Protein AF-A2EAU2-F1 (afdb_monomer_lite)

Foldseek 3Di:
DPQQDQEQDACQCALHQDQDDDDHQNHAYQEASRCANYAHADDADHLNHAYQYHNSHHLPAYQEDEDHANNQDDYACSHALYQHQYYHDHQNYQEQEHRVQQNYAHQEDEDHHNHAEYEACSHANYQHQYYHYDQNHAEQYARVHHLHQHADDEHHQNHEYQEHCSQANYNHAEYDDDHYNDHYHNSNPPDHHDYD

pLDDT: mean 94.71, std 7.52, range [52.44, 98.81]

Radius of gyration: 17.22 Å; chains: 1; bounding box: 41×29×50 Å

Secondary structure (DSSP, 8-state):
--TT--EEPTTTTTT----EE---TT--EE-TTTTTT---SEE---TT--EE-TTTTTT---SEEEPPTT--EE-TTTTTT---SEEE--TT--EE-TTTTTT---SEEEPPTT--EE-TTTTTT----EEE--TT--EE-TTTTTT----EEE--TT--EE-TTTTTT----EEE-SS--EE-TTTTTTS--EE-

Sequence (196 aa):
MPKHCQFIENYTFAYTPMKKLVFNDEMQSIYAYSLAFTNLTTLILPQSLRYIGYYALKGSTLIYLDLPEGLQKLDPYAFSDSNLLVLNMSSTIRIIYDYVFTGCAMTNLTIKPNCTILYQYAFSNSNLTNITFPETLERIGSYTFCRCPCKNVTFYSNFKYIAESAFTESNVTHLYLESIESIGRYAFYWRKLYNQ

InterPro domains:
  IPR026906 BspA-type LRR region [PF13306] (8-128)
  IPR032675 Leucine-rich repeat domain superfamily [G3DSA:3.80.10.10] (1-192)
  IPR053139 Putative surface bspA-like protein [PTHR45661] (7-188)

Organism: Trichomonas vaginalis (strain ATCC PRA-98 / G3) (NCBI:txid412133)

Structure (mmCIF, N/CA/C/O backbone):
data_AF-A2EAU2-F1
#
_entry.id   AF-A2EAU2-F1
#
loop_
_atom_site.group_PDB
_atom_site.id
_atom_site.type_symbol
_atom_site.label_atom_id
_atom_site.label_alt_id
_atom_site.label_comp_id
_atom_site.label_asym_id
_atom_site.label_entity_id
_atom_site.label_seq_id
_atom_site.pdbx_PDB_ins_code
_atom_site.Cartn_x
_atom_site.Cartn_y
_atom_site.Cartn_z
_atom_site.occupancy
_atom_site.B_iso_or_equiv
_atom_site.auth_seq_id
_atom_site.auth_comp_id
_atom_site.auth_asym_id
_atom_site.auth_atom_id
_atom_site.pdbx_PDB_model_num
ATOM 1 N N . MET A 1 1 ? -10.916 0.331 23.066 1.00 89.81 1 MET A N 1
ATOM 2 C CA . MET A 1 1 ? -12.084 -0.418 22.551 1.00 89.81 1 MET A CA 1
ATOM 3 C C . MET A 1 1 ? -12.625 -1.332 23.643 1.00 89.81 1 MET A C 1
ATOM 5 O O . MET A 1 1 ? -11.843 -1.662 24.531 1.00 89.81 1 MET A O 1
ATOM 9 N N . PRO A 1 2 ? -13.912 -1.736 23.618 1.00 91.19 2 PRO A N 1
ATOM 10 C CA . PRO A 1 2 ? -14.443 -2.748 24.537 1.00 91.19 2 PRO A CA 1
ATOM 11 C C . PRO A 1 2 ? -13.637 -4.051 24.464 1.00 91.19 2 PRO A C 1
ATOM 13 O O . PRO A 1 2 ? -13.102 -4.371 23.402 1.00 91.19 2 PRO A O 1
ATOM 16 N N . LYS A 1 3 ? -13.557 -4.798 25.573 1.00 89.19 3 LYS A N 1
ATOM 17 C CA . LYS A 1 3 ? -12.658 -5.959 25.722 1.00 89.19 3 LYS A CA 1
ATOM 18 C C . LYS A 1 3 ? -12.836 -7.028 24.635 1.00 89.19 3 LYS A C 1
ATOM 20 O O . LYS A 1 3 ? -11.840 -7.516 24.130 1.00 89.19 3 LYS A O 1
ATOM 25 N N . HIS A 1 4 ? -14.079 -7.315 24.251 1.00 94.00 4 HIS A N 1
ATOM 26 C CA . HIS A 1 4 ? -14.434 -8.373 23.291 1.00 94.00 4 HIS A CA 1
ATOM 27 C C . HIS A 1 4 ? -14.868 -7.829 21.920 1.00 94.00 4 HIS A C 1
ATOM 29 O O . HIS A 1 4 ? -15.558 -8.496 21.156 1.00 94.00 4 HIS A O 1
ATOM 35 N N . CYS A 1 5 ? -14.550 -6.567 21.620 1.00 96.56 5 CYS A N 1
ATOM 36 C CA . CYS A 1 5 ? -14.904 -5.957 20.342 1.00 96.56 5 CYS A CA 1
ATOM 37 C C . CYS A 1 5 ? -13.939 -6.443 19.252 1.00 96.56 5 CYS A C 1
ATOM 39 O O . CYS A 1 5 ? -12.780 -6.041 19.233 1.00 96.56 5 CYS A O 1
ATOM 41 N N . GLN A 1 6 ? -14.422 -7.294 18.349 1.00 97.69 6 GLN A N 1
ATOM 42 C CA . GLN A 1 6 ? -13.587 -7.945 17.333 1.00 97.69 6 GLN A CA 1
ATOM 43 C C . GLN A 1 6 ? -13.533 -7.188 16.001 1.00 97.69 6 GLN A C 1
ATOM 45 O O . GLN A 1 6 ? -12.757 -7.547 15.117 1.00 97.69 6 GLN A O 1
ATOM 50 N N . PHE A 1 7 ? -14.344 -6.146 15.834 1.00 98.00 7 PHE A N 1
ATOM 51 C CA . PHE A 1 7 ? -14.347 -5.346 14.618 1.00 98.00 7 PHE A CA 1
ATOM 52 C C . PHE A 1 7 ? -14.741 -3.892 14.875 1.00 98.00 7 PHE A C 1
ATOM 54 O O . PHE A 1 7 ? -15.459 -3.586 15.828 1.00 98.00 7 PHE A O 1
ATOM 61 N N . ILE A 1 8 ? -14.286 -2.997 13.998 1.00 97.88 8 ILE A N 1
ATOM 62 C CA . ILE A 1 8 ? -14.821 -1.639 13.874 1.00 97.88 8 ILE A CA 1
ATOM 63 C C . ILE A 1 8 ? -15.733 -1.601 12.658 1.00 97.88 8 ILE A C 1
ATOM 65 O O . ILE A 1 8 ? -15.266 -1.852 11.552 1.00 97.88 8 ILE A O 1
ATOM 69 N N . GLU A 1 9 ? -17.005 -1.272 12.869 1.00 98.31 9 GLU A N 1
ATOM 70 C CA . GLU A 1 9 ? -18.007 -1.178 11.807 1.00 98.31 9 GLU A CA 1
ATOM 71 C C . GLU A 1 9 ? -17.767 -0.020 10.842 1.00 98.31 9 GLU A C 1
ATOM 73 O O . GLU A 1 9 ? -17.006 0.920 11.119 1.00 98.31 9 GLU A O 1
ATOM 78 N N . ASN A 1 10 ? -18.465 -0.081 9.708 1.00 98.62 10 ASN A N 1
ATOM 79 C CA . ASN A 1 10 ? -18.388 0.941 8.673 1.00 98.62 10 ASN A CA 1
ATOM 80 C C . ASN A 1 10 ? -18.599 2.351 9.253 1.00 98.62 10 ASN A C 1
ATOM 82 O O . ASN A 1 10 ? -19.509 2.580 10.047 1.00 98.62 10 ASN A O 1
ATOM 86 N N . TYR A 1 11 ? -17.761 3.302 8.838 1.00 98.25 11 TYR A N 1
ATOM 87 C CA . TYR A 1 11 ? -17.836 4.726 9.205 1.00 98.25 11 TYR A CA 1
ATOM 88 C C . TYR A 1 11 ? -17.735 5.080 10.705 1.00 98.25 11 TYR A C 1
ATOM 90 O O . TYR A 1 11 ? -17.823 6.260 11.032 1.00 98.25 11 TYR A O 1
ATOM 98 N N . THR A 1 12 ? -17.500 4.121 11.611 1.00 98.12 12 THR A N 1
ATOM 99 C CA . THR A 1 12 ? -17.597 4.319 13.078 1.00 98.12 12 THR A CA 1
ATOM 100 C C . THR A 1 12 ? -16.892 5.576 13.608 1.00 98.12 12 THR A C 1
ATOM 102 O O . THR A 1 12 ? -17.450 6.283 14.443 1.00 98.12 12 THR A O 1
ATOM 105 N N . PHE A 1 13 ? -15.674 5.868 13.141 1.00 98.12 13 PHE A N 1
ATOM 106 C CA . PHE A 1 13 ? -14.899 7.045 13.550 1.00 98.12 13 PHE A CA 1
ATOM 107 C C . PHE A 1 13 ? -14.510 7.947 12.374 1.00 98.12 13 PHE A C 1
ATOM 109 O O . PHE A 1 13 ? -13.599 8.769 12.516 1.00 98.12 13 PHE A O 1
ATOM 116 N N . ALA A 1 14 ? -15.174 7.808 11.225 1.00 98.12 14 ALA A N 1
ATOM 117 C CA . ALA A 1 14 ? -14.879 8.617 10.050 1.00 98.12 14 ALA A CA 1
ATOM 118 C C . ALA A 1 14 ? -15.004 10.116 10.375 1.00 98.12 14 ALA A C 1
ATOM 120 O O . ALA A 1 14 ? -15.953 10.532 11.039 1.00 98.12 14 ALA A O 1
ATOM 121 N N . TYR A 1 15 ? -14.054 10.927 9.904 1.00 97.88 15 TYR A N 1
ATOM 122 C CA . TYR A 1 15 ? -14.033 12.387 10.084 1.00 97.88 15 TYR A CA 1
ATOM 123 C C . TYR A 1 15 ? -13.996 12.870 11.544 1.00 97.88 15 TYR A C 1
ATOM 125 O O . TYR A 1 15 ? -14.287 14.033 11.832 1.00 97.88 15 TYR A O 1
ATOM 133 N N . THR A 1 16 ? -13.633 12.005 12.494 1.00 97.75 16 THR A N 1
ATOM 134 C CA . THR A 1 16 ? -13.507 12.415 13.896 1.00 97.75 16 THR A CA 1
ATOM 135 C C . THR A 1 16 ? -12.147 13.073 14.164 1.00 97.75 16 THR A C 1
ATOM 137 O O . THR A 1 16 ? -11.123 12.632 13.636 1.00 97.75 16 THR A O 1
ATOM 140 N N . PRO A 1 17 ? -12.060 14.070 15.069 1.00 96.62 17 PRO A N 1
ATOM 141 C CA . PRO A 1 17 ? -10.789 14.696 15.447 1.00 96.62 17 PRO A CA 1
ATOM 142 C C . PRO A 1 17 ? -9.939 13.804 16.375 1.00 96.62 17 PRO A C 1
ATOM 144 O O . PRO A 1 17 ? -9.038 14.294 17.061 1.00 96.62 17 PRO A O 1
ATOM 147 N N . MET A 1 18 ? -10.250 12.506 16.452 1.00 95.81 18 MET A N 1
ATOM 148 C CA . MET A 1 18 ? -9.642 11.552 17.370 1.00 95.81 18 MET A CA 1
ATOM 149 C C . MET A 1 18 ? -8.142 11.427 17.106 1.00 95.81 18 MET A C 1
ATOM 151 O O . MET A 1 18 ? -7.726 11.113 15.997 1.00 95.81 18 MET A O 1
ATOM 155 N N . LYS A 1 19 ? -7.339 11.628 18.157 1.00 96.44 19 LYS A N 1
ATOM 156 C CA . LYS A 1 19 ? -5.868 11.568 18.089 1.00 96.44 19 LYS A CA 1
ATOM 157 C C . LYS A 1 19 ? -5.278 10.221 18.487 1.00 96.44 19 LYS A C 1
ATOM 159 O O . LYS A 1 19 ? -4.152 9.913 18.112 1.00 96.44 19 LYS A O 1
ATOM 164 N N . LYS A 1 20 ? -6.027 9.429 19.255 1.00 96.12 20 LYS A N 1
ATOM 165 C CA . LYS A 1 20 ? -5.589 8.137 19.783 1.00 96.12 20 LYS A CA 1
ATOM 166 C C . LYS A 1 20 ? -6.738 7.143 19.756 1.00 96.12 20 LYS A C 1
ATOM 168 O O . LYS A 1 20 ? -7.828 7.457 20.224 1.00 96.12 20 LYS A O 1
ATOM 173 N N . LEU A 1 21 ? -6.447 5.932 19.300 1.00 96.62 21 LEU A N 1
ATOM 174 C CA . LEU A 1 21 ? -7.325 4.775 19.391 1.00 96.62 21 LEU A CA 1
ATOM 175 C C . LEU A 1 21 ? -6.514 3.597 19.929 1.00 96.62 21 LEU A C 1
ATOM 177 O O . LEU A 1 21 ? -5.392 3.359 19.493 1.00 96.62 21 LEU A O 1
ATOM 181 N N . VAL A 1 22 ? -7.079 2.878 20.897 1.00 96.44 22 VAL A N 1
ATOM 182 C CA . VAL A 1 22 ? -6.460 1.683 21.484 1.00 96.44 22 VAL A CA 1
ATOM 183 C C . VAL A 1 22 ? -7.360 0.491 21.203 1.00 96.44 22 VAL A C 1
ATOM 185 O O . VAL A 1 22 ? -8.524 0.473 21.631 1.00 96.44 22 VAL A O 1
ATOM 188 N N . PHE A 1 23 ? -6.826 -0.483 20.475 1.00 96.81 23 PHE A N 1
ATOM 189 C CA . PHE A 1 23 ? -7.488 -1.755 20.217 1.00 96.81 23 PHE A CA 1
ATOM 190 C C . PHE A 1 23 ? -7.364 -2.699 21.413 1.00 96.81 23 PHE A C 1
ATOM 192 O O . PHE A 1 23 ? -6.483 -2.540 22.253 1.00 96.81 23 PHE A O 1
ATOM 199 N N . ASN A 1 24 ? -8.280 -3.659 21.492 1.00 96.31 24 ASN A N 1
ATOM 200 C CA . ASN A 1 24 ? -8.080 -4.853 22.305 1.00 96.31 24 ASN A CA 1
ATOM 201 C C . ASN A 1 24 ? -7.349 -5.921 21.467 1.00 96.31 24 ASN A C 1
ATOM 203 O O . ASN A 1 24 ? -7.281 -5.813 20.239 1.00 96.31 24 ASN A O 1
ATOM 207 N N . ASP A 1 25 ? -6.863 -6.963 22.135 1.00 95.00 25 ASP A N 1
ATOM 208 C CA . ASP A 1 25 ? -6.102 -8.046 21.503 1.00 95.00 25 ASP A CA 1
ATOM 209 C C . ASP A 1 25 ? -6.966 -8.998 20.656 1.00 95.00 25 ASP A C 1
ATOM 211 O O . ASP A 1 25 ? -6.425 -9.814 19.916 1.00 95.00 25 ASP A O 1
ATOM 215 N N . GLU A 1 26 ? -8.296 -8.901 20.716 1.00 97.38 26 GLU A N 1
ATOM 216 C CA . GLU A 1 26 ? -9.240 -9.707 19.931 1.00 97.38 26 GLU A CA 1
ATOM 217 C C . GLU A 1 26 ? -9.704 -9.009 18.637 1.00 97.38 26 GLU A C 1
ATOM 219 O O . GLU A 1 26 ? -10.486 -9.585 17.888 1.00 97.38 26 GLU A O 1
ATOM 224 N N . MET A 1 27 ? -9.261 -7.781 18.346 1.00 98.19 27 MET A N 1
ATOM 225 C CA . MET A 1 27 ? -9.688 -7.037 17.155 1.00 98.19 27 MET A CA 1
ATOM 226 C C . MET A 1 27 ? -9.163 -7.682 15.863 1.00 98.19 27 MET A C 1
ATOM 228 O O . MET A 1 27 ? -7.968 -7.672 15.583 1.00 98.19 27 MET A O 1
ATOM 232 N N . GLN A 1 28 ? -10.076 -8.163 15.024 1.00 98.38 28 GLN A N 1
ATOM 233 C CA . GLN A 1 28 ? -9.773 -8.875 13.784 1.00 98.38 28 GLN A CA 1
ATOM 234 C C . GLN A 1 28 ? -10.012 -8.040 12.524 1.00 98.38 28 GLN A C 1
ATOM 236 O O . GLN A 1 28 ? -9.338 -8.273 11.519 1.00 98.38 28 GLN A O 1
ATOM 241 N N . SER A 1 29 ? -10.945 -7.082 12.551 1.00 98.69 29 SER A N 1
ATOM 242 C CA . SER A 1 29 ? -11.371 -6.366 11.339 1.00 98.69 29 SER A CA 1
ATOM 243 C C . SER A 1 29 ? -11.583 -4.868 11.540 1.00 98.69 29 SER A C 1
ATOM 245 O O . SER A 1 29 ? -12.194 -4.423 12.508 1.00 98.69 29 SER A O 1
ATOM 247 N N . ILE A 1 30 ? -11.136 -4.079 10.570 1.00 98.69 30 ILE A N 1
ATOM 248 C CA . ILE A 1 30 ? -11.426 -2.647 10.465 1.00 98.69 30 ILE A CA 1
ATOM 249 C C . ILE A 1 30 ? -12.205 -2.460 9.162 1.00 98.69 30 ILE A C 1
ATOM 251 O O . ILE A 1 30 ? -11.633 -2.619 8.085 1.00 98.69 30 ILE A O 1
ATOM 255 N N . TYR A 1 31 ? -13.511 -2.204 9.249 1.00 98.75 31 TYR A N 1
ATOM 256 C CA . TYR A 1 31 ? -14.388 -2.147 8.079 1.00 98.75 31 TYR A CA 1
ATOM 257 C C . TYR A 1 31 ? -14.336 -0.797 7.346 1.00 98.75 31 TYR A C 1
ATOM 259 O O . TYR A 1 31 ? -13.524 0.085 7.640 1.00 98.75 31 TYR A O 1
ATOM 267 N N . ALA A 1 32 ? -15.160 -0.663 6.307 1.00 98.75 32 ALA A N 1
ATOM 268 C CA . ALA A 1 32 ? -15.028 0.391 5.324 1.00 98.75 32 ALA A CA 1
ATOM 269 C C . ALA A 1 32 ? -15.183 1.781 5.949 1.00 98.75 32 ALA A C 1
ATOM 271 O O . ALA A 1 32 ? -16.082 2.032 6.753 1.00 98.75 32 ALA A O 1
ATOM 272 N N . TYR A 1 33 ? -14.291 2.695 5.572 1.00 98.69 33 TYR A N 1
ATOM 273 C CA . TYR A 1 33 ? -14.235 4.068 6.083 1.00 98.69 33 TYR A CA 1
ATOM 274 C C . TYR A 1 33 ? -14.115 4.216 7.608 1.00 98.69 33 TYR A C 1
ATOM 276 O O . TYR A 1 33 ? -14.185 5.337 8.107 1.00 98.69 33 TYR A O 1
ATOM 284 N N . SER A 1 34 ? -13.942 3.143 8.382 1.00 98.50 34 SER A N 1
ATOM 285 C CA . SER A 1 34 ? -14.173 3.204 9.827 1.00 98.50 34 SER A CA 1
ATOM 286 C C . SER A 1 34 ? -13.225 4.150 10.572 1.00 98.50 34 SER A C 1
ATOM 288 O O . SER A 1 34 ? -13.589 4.633 11.639 1.00 98.50 34 SER A O 1
ATOM 290 N N . LEU A 1 35 ? -12.029 4.414 10.031 1.00 98.56 35 LEU A N 1
ATOM 291 C CA . LEU A 1 35 ? -11.031 5.361 10.546 1.00 98.56 35 LEU A CA 1
ATOM 292 C C . LEU A 1 35 ? -10.627 6.417 9.493 1.00 98.56 35 LEU A C 1
ATOM 294 O O . LEU A 1 35 ? -9.586 7.067 9.640 1.00 98.56 35 LEU A O 1
ATOM 298 N N . ALA A 1 36 ? -11.424 6.594 8.434 1.00 98.62 36 ALA A N 1
ATOM 299 C CA . ALA A 1 36 ? -11.119 7.530 7.356 1.00 98.62 36 ALA A CA 1
ATOM 300 C C . ALA A 1 36 ? -11.115 8.977 7.865 1.00 98.62 36 ALA A C 1
ATOM 302 O O . ALA A 1 36 ? -11.988 9.371 8.638 1.00 98.62 36 ALA A O 1
ATOM 303 N N . PHE A 1 37 ? -10.152 9.776 7.407 1.00 98.44 37 PHE A N 1
ATOM 304 C CA . PHE A 1 37 ? -10.011 11.193 7.759 1.00 98.44 37 PHE A CA 1
ATOM 305 C C . PHE A 1 37 ? -10.003 11.451 9.275 1.00 98.44 37 PHE A C 1
ATOM 307 O O . PHE A 1 37 ? -10.545 12.444 9.758 1.00 98.44 37 PHE A O 1
ATOM 314 N N . THR A 1 38 ? -9.410 10.529 10.034 1.00 98.06 38 THR A N 1
ATOM 315 C CA . THR A 1 38 ? -9.139 10.723 11.459 1.00 98.06 38 THR A CA 1
ATOM 316 C C . THR A 1 38 ? -7.816 11.453 11.663 1.00 98.06 38 THR A C 1
ATOM 318 O O . THR A 1 38 ? -6.868 11.276 10.897 1.00 98.06 38 THR A O 1
ATOM 321 N N . ASN A 1 39 ? -7.719 12.207 12.759 1.00 97.44 39 ASN A N 1
ATOM 322 C CA . ASN A 1 39 ? -6.494 12.913 13.159 1.00 97.44 39 ASN A CA 1
ATOM 323 C C . ASN A 1 39 ? -5.573 12.052 14.041 1.00 97.44 39 ASN A C 1
ATOM 325 O O . ASN A 1 39 ? -4.902 12.573 14.941 1.00 97.44 39 ASN A O 1
ATOM 329 N N . LEU A 1 40 ? -5.582 10.730 13.835 1.00 97.88 40 LEU A N 1
ATOM 330 C CA . LEU A 1 40 ? -4.769 9.801 14.612 1.00 97.88 40 LEU A CA 1
ATOM 331 C C . LEU A 1 40 ? -3.290 10.143 14.421 1.00 97.88 40 LEU A C 1
ATOM 333 O O . LEU A 1 40 ? -2.787 10.193 13.298 1.00 97.88 40 LEU A O 1
ATOM 337 N N . THR A 1 41 ? -2.591 10.371 15.531 1.00 95.94 41 THR A N 1
ATOM 338 C CA . THR A 1 41 ? -1.142 10.609 15.513 1.00 95.94 41 THR A CA 1
ATOM 339 C C . THR A 1 41 ? -0.365 9.311 15.674 1.00 95.94 41 THR A C 1
ATOM 341 O O . THR A 1 41 ? 0.750 9.194 15.174 1.00 95.94 41 THR A O 1
ATOM 344 N N . THR A 1 42 ? -0.962 8.325 16.347 1.00 95.12 42 THR A N 1
ATOM 345 C CA . THR A 1 42 ? -0.433 6.969 16.489 1.00 95.12 42 THR A CA 1
ATOM 346 C C . THR A 1 42 ? -1.556 5.942 16.396 1.00 95.12 42 THR A C 1
ATOM 348 O O . THR A 1 42 ? -2.694 6.193 16.805 1.00 95.12 42 THR A O 1
ATOM 351 N N . LEU A 1 43 ? -1.227 4.766 15.863 1.00 97.50 43 LEU A N 1
ATOM 352 C CA . LEU A 1 43 ? -2.128 3.625 15.797 1.00 97.50 43 LEU A CA 1
ATOM 353 C C . LEU A 1 43 ? -1.314 2.335 15.898 1.00 97.50 43 LEU A C 1
ATOM 355 O O . LEU A 1 43 ? -0.482 2.058 15.041 1.00 97.50 43 LEU A O 1
ATOM 359 N N . ILE A 1 44 ? -1.551 1.558 16.953 1.00 97.69 44 ILE A N 1
ATOM 360 C CA . ILE A 1 44 ? -0.907 0.254 17.147 1.00 97.69 44 ILE A CA 1
ATOM 361 C C . ILE A 1 44 ? -1.912 -0.810 16.733 1.00 97.69 44 ILE A C 1
ATOM 363 O O . ILE A 1 44 ? -2.891 -1.016 17.444 1.00 97.69 44 ILE A O 1
ATOM 367 N N . LEU A 1 45 ? -1.697 -1.458 15.589 1.00 97.94 45 LEU A N 1
ATOM 368 C CA . LEU A 1 45 ? -2.565 -2.539 15.127 1.00 97.94 45 LEU A CA 1
ATOM 369 C C . LEU A 1 45 ? -2.285 -3.825 15.931 1.00 97.94 45 LEU A C 1
ATOM 371 O O . LEU A 1 45 ? -1.120 -4.172 16.135 1.00 97.94 45 LEU A O 1
ATOM 375 N N . PRO A 1 46 ? -3.320 -4.545 16.397 1.00 97.50 46 PRO A N 1
ATOM 376 C CA . PRO A 1 46 ? -3.127 -5.778 17.150 1.00 97.50 46 PRO A CA 1
ATOM 377 C C . PRO A 1 46 ? -2.716 -6.931 16.229 1.00 97.50 46 PRO A C 1
ATOM 379 O O . PRO A 1 46 ? -3.129 -6.999 15.073 1.00 97.50 46 PRO A O 1
ATOM 382 N N . GLN A 1 47 ? -1.948 -7.888 16.759 1.00 97.44 47 GLN A N 1
ATOM 383 C CA . GLN A 1 47 ? -1.468 -9.057 15.998 1.00 97.44 47 GLN A CA 1
ATOM 384 C C . GLN A 1 47 ? -2.592 -10.011 15.561 1.00 97.44 47 GLN A C 1
ATOM 386 O O . GLN A 1 47 ? -2.387 -10.885 14.721 1.00 97.44 47 GLN A O 1
ATOM 391 N N . SER A 1 48 ? -3.791 -9.865 16.124 1.00 97.88 48 SER A N 1
ATOM 392 C CA . SER A 1 48 ? -4.998 -10.592 15.725 1.00 97.88 48 SER A CA 1
ATOM 393 C C . SER A 1 48 ? -5.696 -9.997 14.503 1.00 97.88 48 SER A C 1
ATOM 395 O O . SER A 1 48 ? -6.563 -10.663 13.939 1.00 97.88 48 SER A O 1
ATOM 397 N N . LEU A 1 49 ? -5.308 -8.800 14.047 1.00 98.56 49 LEU A N 1
ATOM 398 C CA . LEU A 1 49 ? -5.936 -8.150 12.903 1.00 98.56 49 LEU A CA 1
ATOM 399 C C . LEU A 1 49 ? -5.704 -8.969 11.624 1.00 98.56 49 LEU A C 1
ATOM 401 O O . LEU A 1 49 ? -4.579 -9.352 11.296 1.00 98.56 49 LEU A O 1
ATOM 405 N N . ARG A 1 50 ? -6.786 -9.253 10.898 1.00 98.38 50 ARG A N 1
ATOM 406 C CA . ARG A 1 50 ? -6.787 -10.033 9.650 1.00 98.38 50 ARG A CA 1
ATOM 407 C C . ARG A 1 50 ? -7.233 -9.221 8.445 1.00 98.38 50 ARG A C 1
ATOM 409 O O . ARG A 1 50 ? -6.853 -9.571 7.329 1.00 98.38 50 ARG A O 1
ATOM 416 N N . TYR A 1 51 ? -7.985 -8.143 8.655 1.00 98.56 51 TYR A N 1
ATOM 417 C CA . TYR A 1 51 ? -8.632 -7.432 7.562 1.00 98.56 51 TYR A CA 1
ATOM 418 C C . TYR A 1 51 ? -8.726 -5.916 7.779 1.00 98.56 51 TYR A C 1
ATOM 420 O O . TYR A 1 51 ? -9.116 -5.445 8.850 1.00 98.56 51 TYR A O 1
ATOM 428 N N . ILE A 1 52 ? -8.399 -5.165 6.723 1.00 98.75 52 ILE A N 1
ATOM 429 C CA . ILE A 1 52 ? -8.607 -3.717 6.611 1.00 98.75 52 ILE A CA 1
ATOM 430 C C . ILE A 1 52 ? -9.406 -3.448 5.331 1.00 98.75 52 ILE A C 1
ATOM 432 O O . ILE A 1 52 ? -8.968 -3.779 4.227 1.00 98.75 52 ILE A O 1
ATOM 436 N N . GLY A 1 53 ? -10.592 -2.871 5.503 1.00 98.75 53 GLY A N 1
ATOM 437 C CA . GLY A 1 53 ? -11.583 -2.681 4.453 1.00 98.75 53 GLY A CA 1
ATOM 438 C C . GLY A 1 53 ? -11.374 -1.447 3.578 1.00 98.75 53 GLY A C 1
ATOM 439 O O . GLY A 1 53 ? -10.472 -0.632 3.786 1.00 98.75 53 GLY A O 1
ATOM 440 N N . TYR A 1 54 ? -12.270 -1.305 2.599 1.00 98.75 54 TYR A N 1
ATOM 441 C CA . TYR A 1 54 ? -12.299 -0.190 1.653 1.00 98.75 54 TYR A CA 1
ATOM 442 C C . TYR A 1 54 ? -12.196 1.159 2.357 1.00 98.75 54 TYR A C 1
ATOM 444 O O . TYR A 1 54 ? -12.988 1.465 3.249 1.00 98.75 54 TYR A O 1
ATOM 452 N N . TYR A 1 55 ? -11.239 1.988 1.942 1.00 98.81 55 TYR A N 1
ATOM 453 C CA . TYR A 1 55 ? -11.056 3.338 2.487 1.00 98.81 55 TYR A CA 1
ATOM 454 C C . TYR A 1 55 ? -10.871 3.416 4.014 1.00 98.81 55 TYR A C 1
ATOM 456 O O . TYR A 1 55 ? -10.976 4.506 4.573 1.00 98.81 55 TYR A O 1
ATOM 464 N N . ALA A 1 56 ? -10.618 2.303 4.714 1.00 98.75 56 ALA A N 1
ATOM 465 C CA . ALA A 1 56 ? -10.665 2.238 6.175 1.00 98.75 56 ALA A CA 1
ATOM 466 C C . ALA A 1 56 ? -9.765 3.271 6.868 1.00 98.75 56 ALA A C 1
ATOM 468 O O . ALA A 1 56 ? -10.158 3.807 7.899 1.00 98.75 56 ALA A O 1
ATOM 469 N N . LEU A 1 57 ? -8.602 3.582 6.289 1.00 98.69 57 LEU A N 1
ATOM 470 C CA . LEU A 1 57 ? -7.655 4.609 6.727 1.00 98.69 57 LEU A CA 1
ATOM 471 C C . LEU A 1 57 ? -7.365 5.644 5.620 1.00 98.69 57 LEU A C 1
ATOM 473 O O . LEU A 1 57 ? -6.283 6.239 5.589 1.00 98.69 57 LEU A O 1
ATOM 477 N N . LYS A 1 58 ? -8.319 5.891 4.709 1.00 98.69 58 LYS A N 1
ATOM 478 C CA . LYS A 1 58 ? -8.185 6.951 3.697 1.00 98.69 58 LYS A CA 1
ATOM 479 C C . LYS A 1 58 ? -7.943 8.302 4.370 1.00 98.69 58 LYS A C 1
ATOM 481 O O . LYS A 1 58 ? -8.620 8.632 5.342 1.00 98.69 58 LYS A O 1
ATOM 486 N N . GLY A 1 59 ? -7.021 9.099 3.831 1.00 98.38 59 GLY A N 1
ATOM 487 C CA . GLY A 1 59 ? -6.761 10.451 4.331 1.00 98.38 59 GLY A CA 1
ATOM 488 C C . GLY A 1 59 ? -6.207 10.478 5.756 1.00 98.38 59 GLY A C 1
ATOM 489 O O . GLY A 1 59 ? -6.373 11.475 6.455 1.00 98.38 59 GLY A O 1
ATOM 490 N N . SER A 1 60 ? -5.626 9.371 6.231 1.00 97.00 60 SER A N 1
ATOM 491 C CA . SER A 1 60 ? -5.072 9.292 7.581 1.00 97.00 60 SER A CA 1
ATOM 492 C C . SER A 1 60 ? -3.866 10.218 7.749 1.00 97.00 60 SER A C 1
ATOM 494 O O . SER A 1 60 ? -2.992 10.288 6.883 1.00 97.00 60 SER A O 1
ATOM 496 N N . THR A 1 61 ? -3.777 10.871 8.909 1.00 97.19 61 THR A N 1
ATOM 497 C CA . THR A 1 61 ? -2.626 11.701 9.296 1.00 97.19 61 THR A CA 1
ATOM 498 C C . THR A 1 61 ? -1.451 10.904 9.866 1.00 97.19 61 THR A C 1
ATOM 500 O O . THR A 1 61 ? -0.453 11.504 10.264 1.00 97.19 61 THR A O 1
ATOM 503 N N . LEU A 1 62 ? -1.563 9.573 9.947 1.00 98.00 62 LEU A N 1
ATOM 504 C CA . LEU A 1 62 ? -0.504 8.712 10.466 1.00 98.00 62 LEU A CA 1
ATOM 505 C C . LEU A 1 62 ? 0.766 8.852 9.623 1.00 98.00 62 LEU A C 1
ATOM 507 O O . LEU A 1 62 ? 0.720 8.782 8.400 1.00 98.00 62 LEU A O 1
ATOM 511 N N . ILE A 1 63 ? 1.901 9.006 10.302 1.00 98.06 63 ILE A N 1
ATOM 512 C CA . ILE A 1 63 ? 3.228 9.107 9.674 1.00 98.06 63 ILE A CA 1
ATOM 513 C C . ILE A 1 63 ? 3.898 7.730 9.578 1.00 98.06 63 ILE A C 1
ATOM 515 O O . ILE A 1 63 ? 4.657 7.460 8.648 1.00 98.06 63 ILE A O 1
ATOM 519 N N . TYR A 1 64 ? 3.608 6.860 10.543 1.00 97.94 64 TYR A N 1
ATOM 520 C CA . TYR A 1 64 ? 4.189 5.534 10.694 1.00 97.94 64 TYR A CA 1
ATOM 521 C C . TYR A 1 64 ? 3.083 4.510 10.929 1.00 97.94 64 TYR A C 1
ATOM 523 O O . TYR A 1 64 ? 2.159 4.779 11.704 1.00 97.94 64 TYR A O 1
ATOM 531 N N . LEU A 1 65 ? 3.201 3.335 10.310 1.00 98.19 65 LEU A N 1
ATOM 532 C CA . LEU A 1 65 ? 2.323 2.204 10.585 1.00 98.19 65 LEU A CA 1
ATOM 53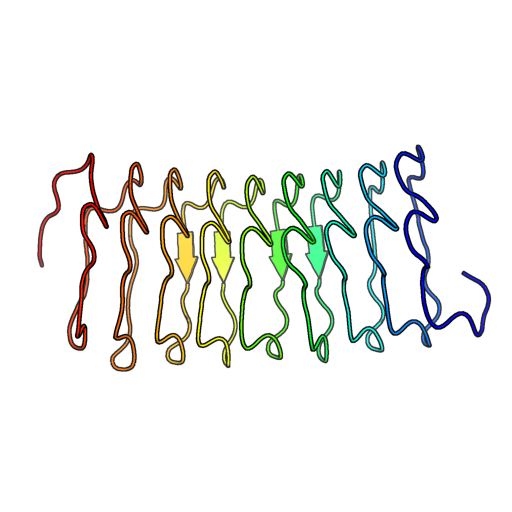3 C C . LEU A 1 65 ? 3.039 0.862 10.397 1.00 98.19 65 LEU A C 1
ATOM 535 O O . LEU A 1 65 ? 3.684 0.623 9.376 1.00 98.19 65 LEU A O 1
ATOM 539 N N . ASP A 1 66 ? 2.834 -0.031 11.362 1.00 98.19 66 ASP A N 1
ATOM 540 C CA . ASP A 1 66 ? 3.178 -1.447 11.255 1.00 98.19 66 ASP A CA 1
ATOM 541 C C . ASP A 1 66 ? 1.934 -2.248 10.889 1.00 98.19 66 ASP A C 1
ATOM 543 O O . ASP A 1 66 ? 0.964 -2.274 11.653 1.00 98.19 66 ASP A O 1
ATOM 547 N N . LEU A 1 67 ? 1.954 -2.919 9.735 1.00 98.00 67 LEU A N 1
ATOM 548 C CA . LEU A 1 67 ? 0.939 -3.918 9.417 1.00 98.00 67 LEU A CA 1
ATOM 549 C C . LEU A 1 67 ? 1.287 -5.220 10.155 1.00 98.00 67 LEU A C 1
ATOM 551 O O . LEU A 1 67 ? 2.397 -5.728 9.987 1.00 98.00 67 LEU A O 1
ATOM 555 N N . PRO A 1 68 ? 0.371 -5.768 10.971 1.00 97.69 68 PRO A N 1
ATOM 556 C CA . PRO A 1 68 ? 0.671 -6.916 11.813 1.00 97.69 68 PRO A CA 1
ATOM 557 C C . PRO A 1 68 ? 0.901 -8.174 10.978 1.00 97.69 68 PRO A C 1
ATOM 559 O O . PRO A 1 68 ? 0.282 -8.366 9.926 1.00 97.69 68 PRO A O 1
ATOM 562 N N . GLU A 1 69 ? 1.759 -9.065 11.473 1.00 95.62 69 GLU A N 1
ATOM 563 C CA . GLU A 1 69 ? 1.948 -10.359 10.830 1.00 95.62 69 GLU A CA 1
ATOM 564 C C . GLU A 1 69 ? 0.684 -11.210 11.005 1.00 95.62 69 GLU A C 1
ATOM 566 O O . GLU A 1 69 ? 0.118 -11.322 12.092 1.00 95.62 69 GLU A O 1
ATOM 571 N N . GLY A 1 70 ? 0.195 -11.768 9.899 1.00 95.19 70 GLY A N 1
ATOM 572 C CA . GLY A 1 70 ? -1.114 -12.414 9.832 1.00 95.19 70 GLY A CA 1
ATOM 573 C C . GLY A 1 70 ? -2.210 -11.552 9.207 1.00 95.19 70 GLY A C 1
ATOM 574 O O . GLY A 1 70 ? -3.328 -12.046 9.072 1.00 95.19 70 GLY A O 1
ATOM 575 N N . LEU A 1 71 ? -1.931 -10.308 8.799 1.00 98.00 71 LEU A N 1
ATOM 576 C CA . LEU A 1 71 ? -2.878 -9.497 8.035 1.00 98.00 71 LEU A CA 1
ATOM 577 C C . LEU A 1 71 ? -3.126 -10.097 6.640 1.00 98.00 71 LEU A C 1
ATOM 579 O O . LEU A 1 71 ? -2.294 -10.012 5.742 1.00 98.00 71 LEU A O 1
ATOM 583 N N . GLN A 1 72 ? -4.311 -10.666 6.434 1.00 94.88 72 GLN A N 1
ATOM 584 C CA . GLN A 1 72 ? -4.617 -11.457 5.240 1.00 94.88 72 GLN A CA 1
ATOM 585 C C . GLN A 1 72 ? -5.075 -10.610 4.055 1.00 94.88 72 GLN A C 1
ATOM 587 O O . GLN A 1 72 ? -4.850 -10.990 2.904 1.00 94.88 72 GLN A O 1
ATOM 592 N N . LYS A 1 73 ? -5.762 -9.491 4.313 1.00 95.44 73 LYS A N 1
ATOM 593 C CA . LYS A 1 73 ? -6.438 -8.735 3.257 1.00 95.44 73 LYS A CA 1
ATOM 594 C C . LYS A 1 73 ? -6.454 -7.229 3.515 1.00 95.44 73 LYS A C 1
ATOM 596 O O . LYS A 1 73 ? -6.819 -6.773 4.599 1.00 95.44 73 LYS A O 1
ATOM 601 N N . LEU A 1 74 ? -6.114 -6.487 2.462 1.00 97.50 74 LEU A N 1
ATOM 602 C CA . LEU A 1 74 ? -6.282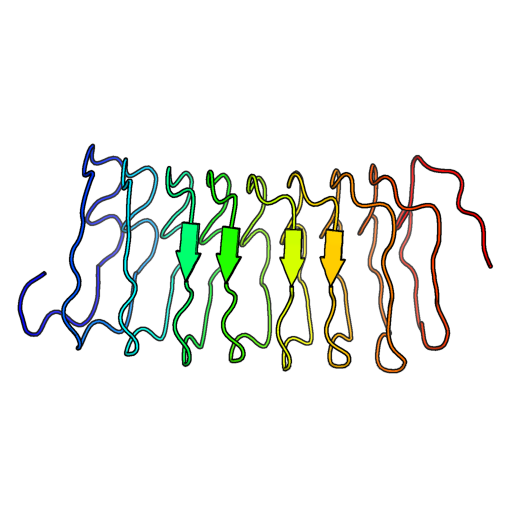 -5.044 2.320 1.00 97.50 74 LEU A CA 1
ATOM 603 C C . LEU A 1 74 ? -7.219 -4.800 1.143 1.00 97.50 74 LEU A C 1
ATOM 605 O O . LEU A 1 74 ? -6.903 -5.225 0.034 1.00 97.50 74 LEU A O 1
ATOM 609 N N . ASP A 1 75 ? -8.343 -4.134 1.365 1.00 98.56 75 ASP A N 1
ATOM 610 C CA . ASP A 1 75 ? -9.236 -3.779 0.263 1.00 98.56 75 ASP A CA 1
ATOM 611 C C . ASP A 1 75 ? -8.808 -2.488 -0.452 1.00 98.56 75 ASP A C 1
ATOM 613 O O . ASP A 1 75 ? -8.047 -1.684 0.103 1.00 98.56 75 ASP A O 1
ATOM 617 N N . PRO A 1 76 ? -9.269 -2.284 -1.702 1.00 98.75 76 PRO A N 1
ATOM 618 C CA . PRO A 1 76 ? -8.960 -1.098 -2.486 1.00 98.75 76 PRO A CA 1
ATOM 619 C C . PRO A 1 76 ? -9.102 0.210 -1.706 1.00 98.75 76 PRO A C 1
ATOM 621 O O . PRO A 1 76 ? -10.034 0.404 -0.919 1.00 98.75 76 PRO A O 1
ATOM 624 N N . TYR A 1 77 ? -8.165 1.123 -1.956 1.00 98.75 77 TYR A N 1
ATOM 625 C CA . TYR A 1 77 ? -8.077 2.436 -1.310 1.00 98.75 77 TYR A CA 1
ATOM 626 C C . TYR A 1 77 ? -7.927 2.443 0.223 1.00 98.75 77 TYR A C 1
ATOM 628 O O . TYR A 1 77 ? -8.062 3.510 0.823 1.00 98.75 77 TYR A O 1
ATOM 636 N N . ALA A 1 78 ? -7.653 1.311 0.887 1.00 98.69 78 ALA A N 1
ATOM 637 C CA . ALA A 1 78 ? -7.573 1.243 2.352 1.00 98.69 78 ALA A CA 1
ATOM 638 C C . ALA A 1 78 ? -6.709 2.348 2.992 1.00 98.69 78 ALA A C 1
ATOM 640 O O . ALA A 1 78 ? -7.077 2.847 4.053 1.00 98.69 78 ALA A O 1
ATOM 641 N N . PHE A 1 79 ? -5.620 2.771 2.341 1.00 98.75 79 PHE A N 1
ATOM 642 C CA . PHE A 1 79 ? -4.703 3.813 2.815 1.00 98.75 79 PHE A CA 1
ATOM 643 C C . PHE A 1 79 ? -4.553 4.990 1.843 1.00 98.75 79 PHE A C 1
ATOM 645 O O . PHE A 1 79 ? -3.604 5.765 1.978 1.00 98.75 79 PHE A O 1
ATOM 652 N N . SER A 1 80 ? -5.458 5.145 0.870 1.00 98.75 80 SER A N 1
ATOM 653 C CA . SER A 1 80 ? -5.339 6.193 -0.151 1.00 98.75 80 SER A CA 1
ATOM 654 C C . SER A 1 80 ? -5.225 7.584 0.478 1.00 98.75 80 SER A C 1
ATOM 656 O O . SER A 1 80 ? -5.939 7.876 1.441 1.00 98.75 80 SER A O 1
ATOM 658 N N . ASP A 1 81 ? -4.387 8.447 -0.088 1.00 98.56 81 ASP A N 1
ATOM 659 C CA . ASP A 1 81 ? -4.166 9.835 0.334 1.00 98.56 81 ASP A CA 1
ATOM 660 C C . ASP A 1 81 ? -3.707 9.975 1.801 1.00 98.56 81 ASP A C 1
ATOM 662 O O . ASP A 1 81 ? -3.997 10.974 2.457 1.00 98.56 81 ASP A O 1
ATOM 666 N N . SER A 1 82 ? -3.038 8.959 2.360 1.00 97.44 82 SER A N 1
ATOM 667 C CA . SER A 1 82 ? -2.508 9.014 3.730 1.00 97.44 82 SER A CA 1
ATOM 668 C C . SER A 1 82 ? -1.113 9.641 3.810 1.00 97.44 82 SER A C 1
ATOM 670 O O . SER A 1 82 ? -0.272 9.489 2.922 1.00 97.44 82 SER A O 1
ATOM 672 N N . ASN A 1 83 ? -0.818 10.271 4.946 1.00 97.62 83 ASN A N 1
ATOM 673 C CA . ASN A 1 83 ? 0.479 10.896 5.230 1.00 97.62 83 ASN A CA 1
ATOM 674 C C . ASN A 1 83 ? 1.571 9.893 5.641 1.00 97.62 83 ASN A C 1
ATOM 676 O O . ASN A 1 83 ? 2.596 10.297 6.197 1.00 97.62 83 ASN A O 1
ATOM 680 N N . LEU A 1 84 ? 1.365 8.597 5.382 1.00 98.06 84 LEU A N 1
ATOM 681 C CA . LEU A 1 84 ? 2.312 7.552 5.751 1.00 98.06 84 LEU A CA 1
ATOM 682 C C . LEU A 1 84 ? 3.656 7.829 5.078 1.00 98.06 84 LEU A C 1
ATOM 684 O O . LEU A 1 84 ? 3.757 7.798 3.855 1.00 98.06 84 LEU A O 1
ATOM 688 N N . LEU A 1 85 ? 4.683 8.093 5.885 1.00 97.75 85 LEU A N 1
ATOM 689 C CA . LEU A 1 85 ? 6.074 8.210 5.448 1.00 97.75 85 LEU A CA 1
ATOM 690 C C . LEU A 1 85 ? 6.791 6.867 5.555 1.00 97.75 85 LEU A C 1
ATOM 692 O O . LEU A 1 85 ? 7.654 6.562 4.733 1.00 97.75 85 LEU A O 1
ATOM 696 N N . VAL A 1 86 ? 6.430 6.080 6.571 1.00 97.50 86 VAL A N 1
ATOM 697 C CA . VAL A 1 86 ? 7.024 4.779 6.873 1.00 97.50 86 VAL A CA 1
ATOM 698 C C . VAL A 1 86 ? 5.914 3.752 7.053 1.00 97.50 86 VAL A C 1
ATOM 700 O O . VAL A 1 86 ? 5.020 3.920 7.882 1.00 97.50 86 VAL A O 1
ATOM 703 N N . LEU A 1 87 ? 5.997 2.673 6.282 1.00 97.69 87 LEU A N 1
ATOM 704 C CA . LEU A 1 87 ? 5.084 1.543 6.351 1.00 97.69 87 LEU A CA 1
ATOM 705 C C . LEU A 1 87 ? 5.894 0.254 6.410 1.00 97.69 87 LEU A C 1
ATOM 707 O O . LEU A 1 87 ? 6.604 -0.082 5.459 1.00 97.69 87 LEU A O 1
ATOM 711 N N . ASN A 1 88 ? 5.737 -0.500 7.492 1.00 97.38 88 ASN A N 1
ATOM 712 C CA . ASN A 1 88 ? 6.234 -1.865 7.544 1.00 97.38 88 ASN A CA 1
ATOM 713 C C . ASN A 1 88 ? 5.123 -2.802 7.073 1.00 97.38 88 ASN A C 1
ATOM 715 O O . ASN A 1 88 ? 4.137 -3.042 7.768 1.00 97.38 88 ASN A O 1
ATOM 719 N N . MET A 1 89 ? 5.284 -3.303 5.849 1.00 96.06 89 MET A N 1
ATOM 720 C CA . MET A 1 89 ? 4.375 -4.279 5.254 1.00 96.06 89 MET A CA 1
ATOM 721 C C . MET A 1 89 ? 4.440 -5.612 6.007 1.00 96.06 89 MET A C 1
ATOM 723 O O . MET A 1 89 ? 5.523 -6.032 6.419 1.00 96.06 89 MET A O 1
ATOM 727 N N . SER A 1 90 ? 3.305 -6.309 6.105 1.00 95.94 90 SER A N 1
ATOM 728 C CA . SER A 1 90 ? 3.284 -7.704 6.557 1.00 95.94 90 SER A CA 1
ATOM 729 C C . SER A 1 90 ? 3.772 -8.633 5.448 1.00 95.94 90 SER A C 1
ATOM 731 O O . SER A 1 90 ? 3.434 -8.458 4.275 1.00 95.94 90 SER A O 1
ATOM 733 N N . SER A 1 91 ? 4.509 -9.673 5.837 1.00 96.25 91 SER A N 1
ATOM 734 C CA . SER A 1 91 ? 4.925 -10.767 4.951 1.00 96.25 91 SER A CA 1
ATOM 735 C C . SER A 1 91 ? 3.782 -11.657 4.449 1.00 96.25 91 SER A C 1
ATOM 737 O O . SER A 1 91 ? 3.977 -12.472 3.550 1.00 96.25 91 SER A O 1
ATOM 739 N N . THR A 1 92 ? 2.579 -11.513 5.006 1.00 96.62 92 THR A N 1
ATOM 740 C CA . THR A 1 92 ? 1.410 -12.324 4.631 1.00 96.62 92 THR A CA 1
ATOM 741 C C . THR A 1 92 ? 0.605 -11.742 3.465 1.00 96.62 92 THR A C 1
ATOM 743 O O . THR A 1 92 ? -0.243 -12.428 2.889 1.00 96.62 92 THR A O 1
ATOM 746 N N . ILE A 1 93 ? 0.903 -10.505 3.053 1.00 96.44 93 ILE A N 1
ATOM 747 C CA . ILE A 1 93 ? 0.215 -9.826 1.951 1.00 96.44 93 ILE A CA 1
ATOM 748 C C . ILE A 1 93 ? 0.710 -10.381 0.612 1.00 96.44 93 ILE A C 1
ATOM 750 O O . ILE A 1 93 ? 1.816 -10.085 0.163 1.00 96.44 93 ILE A O 1
ATOM 754 N N . ARG A 1 94 ? -0.143 -11.163 -0.058 1.00 96.69 94 ARG A N 1
ATOM 755 C CA . ARG A 1 94 ? 0.164 -11.755 -1.374 1.00 96.69 94 ARG A CA 1
ATOM 756 C C . ARG A 1 94 ? -0.119 -10.834 -2.556 1.00 96.69 94 ARG A C 1
ATOM 758 O O . ARG A 1 94 ? 0.477 -10.994 -3.621 1.00 96.69 94 ARG A O 1
ATOM 765 N N . ILE A 1 95 ? -1.067 -9.921 -2.379 1.00 97.62 95 ILE A N 1
ATOM 766 C CA . ILE A 1 95 ? -1.606 -9.051 -3.421 1.00 97.62 95 ILE A CA 1
ATOM 767 C C . ILE A 1 95 ? -1.793 -7.659 -2.828 1.00 97.62 95 ILE A C 1
ATOM 769 O O . ILE A 1 95 ? -2.373 -7.521 -1.751 1.00 97.62 95 ILE A O 1
ATOM 773 N N . ILE A 1 96 ? -1.365 -6.635 -3.565 1.00 98.25 96 ILE A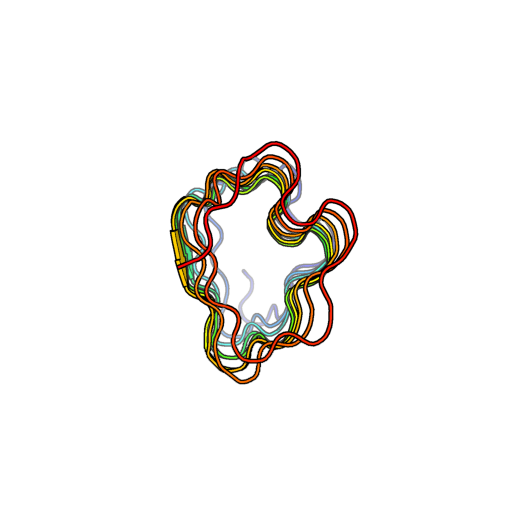 N 1
ATOM 774 C CA . ILE A 1 96 ? -1.709 -5.242 -3.273 1.00 98.25 96 ILE A CA 1
ATOM 775 C C . ILE A 1 96 ? -2.720 -4.794 -4.320 1.00 98.25 96 ILE A C 1
ATOM 777 O O . ILE A 1 96 ? -2.380 -4.691 -5.497 1.00 98.25 96 ILE A O 1
ATOM 781 N N . TYR A 1 97 ? -3.964 -4.597 -3.885 1.00 98.50 97 TYR A N 1
ATOM 782 C CA . TYR A 1 97 ? -5.106 -4.279 -4.742 1.00 98.50 97 TYR A CA 1
ATOM 783 C C . TYR A 1 97 ? -5.081 -2.843 -5.277 1.00 98.50 97 TYR A C 1
ATOM 785 O O . TYR A 1 97 ? -4.185 -2.050 -4.970 1.00 98.50 97 TYR A O 1
ATOM 793 N N . ASP A 1 98 ? -6.079 -2.524 -6.101 1.00 98.69 98 ASP A N 1
ATOM 794 C CA . ASP A 1 98 ? -6.180 -1.233 -6.762 1.00 98.69 98 ASP A CA 1
ATOM 795 C C . ASP A 1 98 ? -6.166 -0.080 -5.749 1.00 98.69 98 ASP A C 1
ATOM 797 O O . ASP A 1 98 ? -6.862 -0.098 -4.730 1.00 98.69 98 ASP A O 1
ATOM 801 N N . TYR A 1 99 ? -5.361 0.941 -6.041 1.00 98.75 99 TYR A N 1
ATOM 802 C CA . TYR A 1 99 ? -5.288 2.194 -5.283 1.00 98.75 99 TYR A CA 1
ATOM 803 C C . TYR A 1 99 ? -4.989 2.089 -3.773 1.00 98.75 99 TYR A C 1
ATOM 805 O O . TYR A 1 99 ? -5.124 3.096 -3.079 1.00 98.75 99 TYR A O 1
ATOM 813 N N . VAL A 1 100 ? -4.593 0.930 -3.227 1.00 98.62 100 VAL A N 1
ATOM 814 C CA . VAL A 1 100 ? -4.456 0.7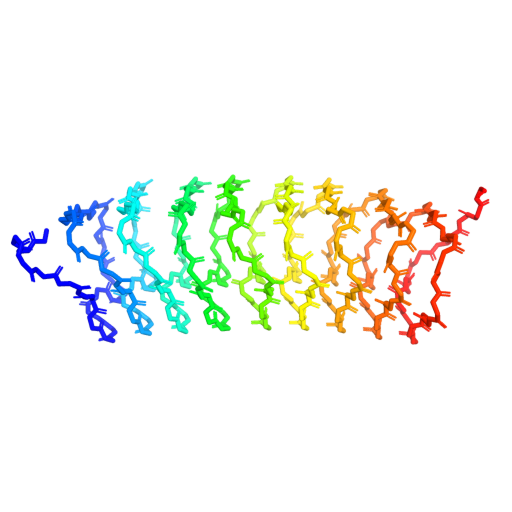34 -1.764 1.00 98.62 100 VAL A CA 1
ATOM 815 C C . VAL A 1 100 ? -3.610 1.826 -1.102 1.00 98.62 100 VAL A C 1
ATOM 817 O O . VAL A 1 100 ? -4.018 2.340 -0.063 1.00 98.62 100 VAL A O 1
ATOM 820 N N . PHE A 1 101 ? -2.496 2.218 -1.723 1.00 98.69 101 PHE A N 1
ATOM 821 C CA . PHE A 1 101 ? -1.563 3.244 -1.246 1.00 98.69 101 PHE A CA 1
ATOM 822 C C . PHE A 1 101 ? -1.420 4.422 -2.226 1.00 98.69 101 PHE A C 1
ATOM 824 O O . PHE A 1 101 ? -0.396 5.106 -2.236 1.00 98.69 101 PHE A O 1
ATOM 831 N N . THR A 1 102 ? -2.422 4.672 -3.078 1.00 98.75 102 THR A N 1
ATOM 832 C CA . THR A 1 102 ? -2.384 5.831 -3.984 1.00 98.75 102 THR A CA 1
ATOM 833 C C . THR A 1 102 ? -2.269 7.125 -3.178 1.00 98.75 102 THR A C 1
ATOM 835 O O . THR A 1 102 ? -2.935 7.272 -2.157 1.00 98.75 102 THR A O 1
ATOM 838 N N . GLY A 1 103 ? -1.434 8.067 -3.610 1.00 98.56 103 GLY A N 1
ATOM 839 C CA . GLY A 1 103 ? -1.261 9.359 -2.939 1.00 98.56 103 GLY A CA 1
ATOM 840 C C . GLY A 1 103 ? -0.558 9.290 -1.578 1.00 98.56 103 GLY A C 1
ATOM 841 O O . GLY A 1 103 ? -0.506 10.298 -0.880 1.00 98.56 103 GLY A O 1
ATOM 842 N N . CYS A 1 104 ? -0.014 8.133 -1.175 1.00 98.38 104 CYS A N 1
ATOM 843 C CA . CYS A 1 104 ? 0.746 8.030 0.071 1.00 98.38 104 CYS A CA 1
ATOM 844 C C . CYS A 1 104 ? 2.077 8.794 0.013 1.00 98.38 104 CYS A C 1
ATOM 846 O O . CYS A 1 104 ? 2.782 8.771 -0.998 1.00 98.38 104 CYS A O 1
ATOM 848 N N . ALA A 1 105 ? 2.481 9.384 1.138 1.00 97.94 105 ALA A N 1
ATOM 849 C CA . ALA A 1 105 ? 3.692 10.204 1.235 1.00 97.94 105 ALA A CA 1
ATOM 850 C C . ALA A 1 105 ? 5.018 9.414 1.354 1.00 97.94 105 ALA A C 1
ATOM 852 O O . ALA A 1 105 ? 6.081 10.026 1.489 1.00 97.94 105 ALA A O 1
ATOM 853 N N . MET A 1 106 ? 4.973 8.078 1.295 1.00 98.06 106 MET A N 1
ATOM 854 C CA . MET A 1 106 ? 6.133 7.201 1.480 1.00 98.06 106 MET A CA 1
ATOM 855 C C . MET A 1 106 ? 7.230 7.499 0.459 1.00 98.06 106 MET A C 1
ATOM 857 O O . MET A 1 106 ? 6.956 7.662 -0.729 1.00 98.06 106 MET A O 1
ATOM 861 N N . THR A 1 107 ? 8.482 7.502 0.917 1.00 97.19 107 THR A N 1
ATOM 862 C CA . THR A 1 107 ? 9.667 7.685 0.058 1.00 97.19 107 THR A CA 1
ATOM 863 C C . THR A 1 107 ? 10.422 6.385 -0.194 1.00 97.19 107 THR A C 1
ATOM 865 O O . THR A 1 107 ? 11.038 6.217 -1.245 1.00 97.19 107 THR A O 1
ATOM 868 N N . ASN A 1 108 ? 10.338 5.446 0.747 1.00 97.38 108 ASN A N 1
ATOM 869 C CA . ASN A 1 108 ? 10.974 4.140 0.673 1.00 97.38 108 ASN A CA 1
ATOM 870 C C . ASN A 1 108 ? 9.925 3.063 0.926 1.00 97.38 108 ASN A C 1
ATOM 872 O O . ASN A 1 108 ? 9.118 3.194 1.847 1.00 97.38 108 ASN A O 1
ATOM 876 N N . LEU A 1 109 ? 9.964 1.992 0.139 1.00 97.00 109 LEU A N 1
ATOM 877 C CA . LEU A 1 109 ? 9.089 0.845 0.330 1.00 97.00 109 LEU A CA 1
ATOM 878 C C . LEU A 1 109 ? 9.844 -0.455 0.081 1.00 97.00 109 LEU A C 1
ATOM 880 O O . LEU A 1 109 ? 10.423 -0.659 -0.986 1.00 97.00 109 LEU A O 1
ATOM 884 N N . THR A 1 110 ? 9.750 -1.364 1.045 1.00 97.25 110 THR A N 1
ATOM 885 C CA . THR A 1 110 ? 10.149 -2.760 0.871 1.00 97.25 110 THR A CA 1
ATOM 886 C C . THR A 1 110 ? 8.892 -3.607 0.798 1.00 97.25 110 THR A C 1
ATOM 888 O O . THR A 1 110 ? 8.190 -3.783 1.797 1.00 97.25 110 THR A O 1
ATOM 891 N N . ILE A 1 111 ? 8.604 -4.142 -0.385 1.00 96.69 111 ILE A N 1
ATOM 892 C CA . ILE A 1 111 ? 7.527 -5.111 -0.560 1.00 96.69 111 ILE A CA 1
ATOM 893 C C . ILE A 1 111 ? 8.045 -6.461 -0.057 1.00 96.69 111 ILE A C 1
ATOM 895 O O . ILE A 1 111 ? 9.095 -6.940 -0.479 1.00 96.69 111 ILE A O 1
ATOM 899 N N . LYS A 1 112 ? 7.338 -7.043 0.913 1.00 96.06 112 LYS A N 1
ATOM 900 C CA . LYS A 1 112 ? 7.783 -8.252 1.613 1.00 96.06 112 LYS A CA 1
ATOM 901 C C . LYS A 1 112 ? 7.673 -9.511 0.737 1.00 96.06 112 LYS A C 1
ATOM 903 O O . LYS A 1 112 ? 6.906 -9.513 -0.231 1.00 96.06 112 LYS A O 1
ATOM 908 N N . PRO A 1 113 ? 8.399 -10.591 1.096 1.00 93.19 113 PRO A N 1
ATOM 909 C CA . PRO A 1 113 ? 8.236 -11.902 0.468 1.00 93.19 113 PRO A CA 1
ATOM 910 C C . PRO A 1 113 ? 6.769 -12.351 0.446 1.00 93.19 113 PRO A C 1
ATOM 912 O O . PRO A 1 113 ? 5.998 -11.950 1.313 1.00 93.19 113 PRO A O 1
ATOM 915 N N . ASN A 1 114 ? 6.408 -13.199 -0.521 1.00 95.44 114 ASN A N 1
ATOM 916 C CA . ASN A 1 114 ? 5.056 -13.713 -0.815 1.00 95.44 114 ASN A CA 1
ATOM 917 C C . ASN A 1 114 ? 4.142 -12.780 -1.618 1.00 95.44 114 ASN A C 1
ATOM 919 O O . ASN A 1 114 ? 3.13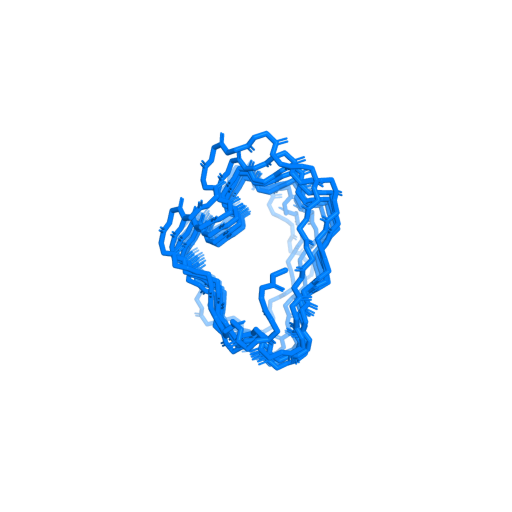1 -13.253 -2.148 1.00 95.44 114 ASN A O 1
ATOM 923 N N . CYS A 1 115 ? 4.477 -11.494 -1.750 1.00 97.50 115 CYS A N 1
ATOM 924 C CA . CYS A 1 115 ? 3.760 -10.612 -2.663 1.00 97.50 115 CYS A CA 1
ATOM 925 C C . CYS A 1 115 ? 4.069 -10.996 -4.118 1.00 97.50 115 CYS A C 1
ATOM 927 O O . CYS A 1 115 ? 5.234 -11.122 -4.497 1.00 97.50 115 CYS A O 1
ATOM 929 N N . THR A 1 116 ? 3.018 -11.189 -4.914 1.00 97.69 116 THR A N 1
ATOM 930 C CA . THR A 1 116 ? 3.085 -11.702 -6.296 1.00 97.69 116 THR A CA 1
ATOM 931 C C . THR A 1 116 ? 2.540 -10.709 -7.317 1.00 97.69 116 THR A C 1
ATOM 933 O O . THR A 1 116 ? 3.034 -10.647 -8.443 1.00 97.69 116 THR A O 1
ATOM 936 N N . ILE A 1 117 ? 1.548 -9.896 -6.934 1.00 98.19 117 ILE A N 1
ATOM 937 C CA . ILE A 1 117 ? 0.856 -8.982 -7.848 1.00 98.19 117 ILE A CA 1
ATOM 938 C C . ILE A 1 117 ? 0.652 -7.620 -7.191 1.00 98.19 117 ILE A C 1
ATOM 940 O O . ILE A 1 117 ? 0.099 -7.519 -6.091 1.00 98.19 117 ILE A O 1
ATOM 944 N N . LEU A 1 118 ? 1.029 -6.572 -7.925 1.00 98.62 118 LEU A N 1
ATOM 945 C CA . LEU A 1 118 ? 0.630 -5.195 -7.651 1.00 98.62 118 LEU A CA 1
ATOM 946 C C . LEU A 1 118 ? -0.414 -4.776 -8.679 1.00 98.62 118 LEU A C 1
ATOM 948 O O . LEU A 1 118 ? -0.159 -4.825 -9.882 1.00 98.62 118 LEU A O 1
ATOM 952 N N . TYR A 1 119 ? -1.589 -4.378 -8.214 1.00 98.69 119 TYR A N 1
ATOM 953 C CA . TYR A 1 119 ? -2.698 -3.986 -9.072 1.00 98.69 119 TYR A CA 1
ATOM 954 C C . TYR A 1 119 ? -2.659 -2.500 -9.445 1.00 98.69 119 TYR A C 1
ATOM 956 O O . TYR A 1 119 ? -1.685 -1.777 -9.190 1.00 98.69 119 TYR A O 1
ATOM 964 N N . GLN A 1 120 ? -3.682 -2.071 -10.177 1.00 98.69 120 GLN A N 1
ATOM 965 C CA . GLN A 1 120 ? -3.693 -0.809 -10.883 1.00 98.69 120 GLN A CA 1
ATOM 966 C C . GLN A 1 120 ? -3.682 0.369 -9.895 1.00 98.69 120 GLN A C 1
ATOM 968 O O . GLN A 1 120 ? -4.353 0.365 -8.865 1.00 98.69 120 GLN A O 1
ATOM 973 N N . TYR A 1 121 ? -2.869 1.384 -10.194 1.00 98.75 121 TYR A N 1
ATOM 974 C CA . TYR A 1 121 ? -2.681 2.576 -9.354 1.00 98.75 121 TYR A CA 1
ATOM 975 C C . TYR A 1 121 ? -2.301 2.316 -7.879 1.00 98.75 121 TYR A C 1
ATOM 977 O O . TYR A 1 121 ? -2.367 3.246 -7.076 1.00 98.75 121 TYR A O 1
ATOM 985 N N . ALA A 1 122 ? -1.888 1.098 -7.496 1.00 98.69 122 ALA A N 1
ATOM 986 C CA . ALA A 1 122 ? -1.696 0.727 -6.089 1.00 98.69 122 ALA A CA 1
ATOM 987 C C . ALA A 1 122 ? -0.775 1.682 -5.310 1.00 98.69 122 ALA A C 1
ATOM 989 O O . ALA A 1 122 ? -0.999 1.876 -4.120 1.00 98.69 122 ALA A O 1
ATOM 990 N N . PHE A 1 123 ? 0.197 2.308 -5.980 1.00 98.69 123 PHE A N 1
ATOM 991 C CA . PHE A 1 123 ? 1.121 3.296 -5.419 1.00 98.69 123 PHE A CA 1
ATOM 992 C C . PHE A 1 123 ? 1.182 4.586 -6.248 1.00 98.69 123 PHE A C 1
ATOM 994 O O . PHE A 1 123 ? 2.185 5.293 -6.215 1.00 98.69 123 PHE A O 1
ATOM 1001 N N . SER A 1 124 ? 0.159 4.889 -7.053 1.00 98.62 124 SER A N 1
ATOM 1002 C CA . SER A 1 124 ? 0.234 6.045 -7.952 1.00 98.62 124 SER A CA 1
ATOM 1003 C C . SER A 1 124 ? 0.277 7.360 -7.181 1.00 98.62 124 SER A C 1
ATOM 1005 O O . SER A 1 124 ? -0.354 7.480 -6.133 1.00 98.62 124 SER A O 1
ATOM 1007 N N . ASN A 1 125 ? 0.974 8.364 -7.715 1.00 98.31 125 ASN A N 1
ATOM 1008 C CA . ASN A 1 125 ? 1.160 9.671 -7.075 1.00 98.31 125 ASN A CA 1
ATOM 1009 C C . ASN A 1 125 ? 1.805 9.596 -5.675 1.00 98.31 125 ASN A C 1
ATOM 1011 O O . ASN A 1 125 ? 1.625 10.507 -4.869 1.00 98.31 125 ASN A O 1
ATOM 1015 N N . SER A 1 126 ? 2.533 8.521 -5.363 1.00 97.94 126 SER A N 1
ATOM 1016 C CA . SER A 1 126 ? 3.337 8.443 -4.143 1.00 97.94 126 SER A CA 1
ATOM 1017 C C . SER A 1 126 ? 4.720 9.061 -4.334 1.00 97.94 126 SER A C 1
ATOM 1019 O O . SER A 1 126 ? 5.260 9.112 -5.437 1.00 97.94 126 SER A O 1
ATOM 1021 N N . ASN A 1 127 ? 5.361 9.448 -3.232 1.00 97.75 127 ASN A N 1
ATOM 1022 C CA . ASN A 1 127 ? 6.710 10.029 -3.246 1.00 97.75 127 ASN A CA 1
ATOM 1023 C C . ASN A 1 127 ? 7.836 8.980 -3.318 1.00 97.75 127 ASN A C 1
ATOM 1025 O O . ASN A 1 127 ? 8.979 9.272 -2.961 1.00 97.75 127 ASN A O 1
ATOM 1029 N N . LEU A 1 128 ? 7.528 7.759 -3.765 1.00 98.06 128 LEU A N 1
ATOM 1030 C CA . LEU A 1 128 ? 8.448 6.626 -3.733 1.00 98.06 128 LEU A CA 1
ATOM 1031 C C . LEU A 1 128 ? 9.658 6.885 -4.631 1.00 98.06 128 LEU A C 1
ATOM 1033 O O . LEU A 1 128 ? 9.535 6.947 -5.853 1.00 98.06 128 LEU A O 1
ATOM 1037 N N . THR A 1 129 ? 10.835 7.001 -4.018 1.00 96.31 129 THR A N 1
ATOM 1038 C CA . THR A 1 129 ? 12.128 7.132 -4.700 1.00 96.31 129 THR A CA 1
ATOM 1039 C C . THR A 1 129 ? 12.883 5.808 -4.733 1.00 96.31 129 THR A C 1
ATOM 1041 O O . THR A 1 129 ? 13.541 5.513 -5.733 1.00 96.31 129 THR A O 1
ATOM 1044 N N . ASN A 1 130 ? 12.749 5.002 -3.676 1.00 95.12 130 ASN A N 1
ATOM 1045 C CA . ASN A 1 130 ? 13.396 3.702 -3.540 1.00 95.12 130 ASN A CA 1
ATOM 1046 C C . ASN A 1 130 ? 12.347 2.618 -3.297 1.00 95.12 130 ASN A C 1
ATOM 1048 O O . ASN A 1 130 ? 11.539 2.712 -2.369 1.00 95.12 130 ASN A O 1
ATOM 1052 N N . ILE A 1 131 ? 12.378 1.575 -4.123 1.00 96.19 131 ILE A N 1
ATOM 1053 C CA . ILE A 1 131 ? 11.444 0.456 -4.039 1.00 96.19 131 ILE A CA 1
ATOM 1054 C C . ILE A 1 131 ? 12.250 -0.833 -4.107 1.00 96.19 131 ILE A C 1
ATOM 1056 O O . ILE A 1 131 ? 13.020 -1.035 -5.042 1.00 96.19 131 ILE A O 1
ATOM 1060 N N . THR A 1 132 ? 12.071 -1.697 -3.113 1.00 95.75 132 THR A N 1
ATOM 1061 C CA . THR A 1 132 ? 12.626 -3.052 -3.117 1.00 95.75 132 THR A CA 1
ATOM 1062 C C . THR A 1 132 ? 11.493 -4.034 -3.375 1.00 95.75 132 THR A C 1
ATOM 1064 O O . THR A 1 132 ? 10.553 -4.124 -2.579 1.00 95.75 132 THR A O 1
ATOM 1067 N N . PHE A 1 133 ? 11.572 -4.745 -4.496 1.00 95.44 133 PHE A N 1
ATOM 1068 C CA . PHE A 1 133 ? 10.641 -5.815 -4.844 1.00 95.44 133 PHE A CA 1
ATOM 1069 C C . PHE A 1 133 ? 11.126 -7.160 -4.285 1.00 95.44 133 PHE A C 1
ATOM 1071 O O . PHE A 1 133 ? 12.332 -7.354 -4.159 1.00 95.44 133 PHE A O 1
ATOM 1078 N N . PRO A 1 134 ? 10.227 -8.096 -3.942 1.00 95.75 134 PRO A N 1
ATOM 1079 C CA . PRO A 1 134 ? 10.615 -9.459 -3.609 1.00 95.75 134 PRO A CA 1
ATOM 1080 C C . PRO A 1 134 ? 10.853 -10.284 -4.882 1.00 95.75 134 PRO A C 1
ATOM 1082 O O . PRO A 1 134 ? 10.259 -10.016 -5.927 1.00 95.75 134 PRO A O 1
ATOM 1085 N N . GLU A 1 135 ? 11.626 -11.364 -4.767 1.00 94.12 135 GLU A N 1
ATOM 1086 C CA . GLU A 1 135 ? 11.824 -12.345 -5.850 1.00 94.12 135 GLU A CA 1
ATOM 1087 C C . GLU A 1 135 ? 10.531 -13.053 -6.285 1.00 94.12 135 GLU A C 1
ATOM 1089 O O . GLU A 1 135 ? 10.474 -13.646 -7.358 1.00 94.12 135 GLU A O 1
ATOM 1094 N N . THR A 1 136 ? 9.489 -13.003 -5.451 1.00 96.19 136 THR A N 1
ATOM 1095 C CA . THR A 1 136 ? 8.173 -13.588 -5.730 1.00 96.19 136 THR A CA 1
ATOM 1096 C C . THR A 1 136 ? 7.280 -12.692 -6.583 1.00 96.19 136 THR A C 1
ATOM 1098 O O . THR A 1 136 ? 6.178 -13.107 -6.924 1.00 96.19 136 THR A O 1
ATOM 1101 N N . LEU A 1 137 ? 7.688 -11.452 -6.878 1.00 96.81 137 LEU A N 1
ATOM 1102 C CA . LEU A 1 137 ? 6.855 -10.535 -7.645 1.00 96.81 137 LEU A CA 1
ATOM 1103 C C . LEU A 1 137 ? 6.806 -10.967 -9.115 1.00 96.81 137 LEU A C 1
ATOM 1105 O O . LEU A 1 137 ? 7.838 -11.086 -9.765 1.00 96.81 137 LEU A O 1
ATOM 1109 N N . GLU A 1 138 ? 5.599 -11.130 -9.652 1.00 96.62 138 GLU A N 1
ATOM 1110 C CA . GLU A 1 138 ? 5.375 -11.612 -11.020 1.00 96.62 138 GLU A CA 1
ATOM 1111 C C . GLU A 1 138 ? 4.820 -10.518 -11.940 1.00 96.62 138 GLU A C 1
ATOM 1113 O O . GLU A 1 138 ? 5.118 -10.491 -13.138 1.00 96.62 138 GLU A O 1
ATOM 1118 N N . ARG A 1 139 ? 3.992 -9.612 -11.399 1.00 97.38 139 ARG A N 1
ATOM 1119 C CA . ARG A 1 139 ? 3.229 -8.649 -12.203 1.00 97.38 139 ARG A CA 1
ATOM 1120 C C . ARG A 1 139 ? 3.063 -7.286 -11.536 1.00 97.38 139 ARG A C 1
ATOM 1122 O O . ARG A 1 139 ? 2.681 -7.186 -10.369 1.00 97.38 139 ARG A O 1
ATOM 1129 N N . ILE A 1 140 ? 3.218 -6.243 -12.351 1.00 98.31 140 ILE A N 1
ATOM 1130 C CA . ILE A 1 140 ? 2.842 -4.858 -12.051 1.00 98.31 140 ILE A CA 1
ATOM 1131 C C . ILE A 1 140 ? 1.702 -4.420 -12.976 1.00 98.31 140 ILE A C 1
ATOM 1133 O O . ILE A 1 140 ? 1.790 -4.530 -14.200 1.00 98.31 140 ILE A O 1
ATOM 1137 N N . GLY A 1 141 ? 0.619 -3.940 -12.370 1.00 98.69 141 GLY A N 1
ATOM 1138 C CA . GLY A 1 141 ? -0.591 -3.460 -13.022 1.00 98.69 141 GLY A CA 1
ATOM 1139 C C . GLY A 1 141 ? -0.460 -2.075 -13.652 1.00 98.69 141 GLY A C 1
ATOM 1140 O O . GLY A 1 141 ? 0.581 -1.416 -13.612 1.00 98.69 141 GLY A O 1
ATOM 1141 N N . SER A 1 142 ? -1.539 -1.647 -14.310 1.00 98.62 142 SER A N 1
ATOM 1142 C CA . SER A 1 142 ? -1.520 -0.391 -15.053 1.00 98.62 142 SER A CA 1
ATOM 1143 C C . SER A 1 142 ? -1.398 0.788 -14.097 1.00 98.62 142 SER A C 1
ATOM 1145 O O . SER A 1 142 ? -2.072 0.836 -13.066 1.00 98.62 142 SER A O 1
ATOM 1147 N N . TYR A 1 143 ? -0.547 1.752 -14.440 1.00 98.50 143 TYR A N 1
ATOM 1148 C CA . TYR A 1 143 ? -0.313 2.962 -13.644 1.00 98.50 143 TYR A CA 1
ATOM 1149 C C . TYR A 1 143 ? 0.115 2.734 -12.178 1.00 98.50 143 TYR A C 1
ATOM 1151 O O . TYR A 1 143 ? 0.033 3.667 -11.379 1.00 98.50 143 TYR A O 1
ATOM 1159 N N . THR A 1 144 ? 0.568 1.533 -11.791 1.00 98.62 144 THR A N 1
ATOM 1160 C CA . THR A 1 144 ? 0.880 1.193 -10.388 1.00 98.62 144 THR A CA 1
ATOM 1161 C C . THR A 1 144 ? 1.837 2.183 -9.723 1.00 98.62 144 THR A C 1
ATOM 1163 O O . THR A 1 144 ? 1.590 2.564 -8.585 1.00 98.62 144 THR A O 1
ATOM 1166 N N . PHE A 1 145 ? 2.874 2.630 -10.432 1.00 98.25 145 PHE A N 1
ATOM 1167 C CA . PHE A 1 145 ? 3.867 3.622 -10.003 1.00 98.25 145 PHE A CA 1
ATOM 1168 C C . PHE A 1 145 ? 3.838 4.879 -10.889 1.00 98.25 145 PHE A C 1
ATOM 1170 O O . PHE A 1 145 ? 4.852 5.560 -11.066 1.00 98.25 145 PHE A O 1
ATOM 1177 N N . CYS A 1 146 ? 2.675 5.186 -11.474 1.00 97.38 146 CYS A N 1
ATOM 1178 C CA . CYS A 1 146 ? 2.465 6.423 -12.220 1.00 97.38 146 CYS A CA 1
ATOM 1179 C C . CYS A 1 146 ? 2.773 7.625 -11.318 1.00 97.38 146 CYS A C 1
ATOM 1181 O O . CYS A 1 146 ? 2.253 7.701 -10.201 1.00 97.38 146 CYS A O 1
ATOM 1183 N N . ARG A 1 147 ? 3.604 8.554 -11.808 1.00 96.81 147 ARG A N 1
ATOM 1184 C CA . ARG A 1 147 ? 4.054 9.755 -11.078 1.00 96.81 147 ARG A CA 1
ATOM 1185 C C . ARG A 1 147 ? 4.826 9.467 -9.786 1.00 96.81 147 ARG A C 1
ATOM 1187 O O . ARG A 1 147 ? 4.859 10.308 -8.893 1.00 96.81 147 ARG A O 1
ATOM 1194 N N . CYS A 1 148 ? 5.486 8.312 -9.692 1.00 97.12 148 CYS A N 1
ATOM 1195 C CA . CYS A 1 148 ? 6.425 8.026 -8.607 1.00 97.12 148 CYS A CA 1
ATOM 1196 C C . CYS A 1 148 ? 7.859 8.407 -9.010 1.00 97.12 148 CYS A C 1
ATOM 1198 O O . CYS A 1 148 ? 8.348 7.915 -10.029 1.00 97.12 148 CYS A O 1
ATOM 1200 N N . PRO A 1 149 ? 8.601 9.195 -8.211 1.00 95.94 149 PRO A N 1
ATOM 1201 C CA . PRO A 1 149 ? 9.939 9.683 -8.562 1.00 95.94 149 PRO A CA 1
ATOM 1202 C C . PRO A 1 149 ? 11.056 8.620 -8.506 1.00 95.94 149 PRO A C 1
ATOM 1204 O O . PRO A 1 149 ? 12.237 8.986 -8.515 1.00 95.94 149 PRO A O 1
ATOM 1207 N N . CYS A 1 150 ? 10.707 7.331 -8.455 1.00 94.25 150 CYS A N 1
ATOM 1208 C CA . CYS A 1 150 ? 11.630 6.202 -8.417 1.00 94.25 150 CYS A CA 1
ATOM 1209 C C . CYS A 1 150 ? 12.578 6.198 -9.621 1.00 94.25 150 CYS A C 1
ATOM 1211 O O . CYS A 1 150 ? 12.178 6.535 -10.735 1.00 94.25 150 CYS A O 1
ATOM 1213 N N . LYS A 1 151 ? 13.854 5.872 -9.372 1.00 89.94 151 LYS A N 1
ATOM 1214 C CA . LYS A 1 151 ? 14.933 5.955 -10.378 1.00 89.94 151 LYS A CA 1
ATOM 1215 C C . LYS A 1 151 ? 15.448 4.602 -10.841 1.00 89.94 151 LYS A C 1
ATOM 1217 O O . LYS A 1 151 ? 15.691 4.404 -12.027 1.00 89.94 151 LYS A O 1
ATOM 1222 N N . ASN A 1 152 ? 15.628 3.699 -9.889 1.00 85.00 152 ASN A N 1
ATOM 1223 C CA . ASN A 1 152 ? 16.169 2.375 -10.127 1.00 85.00 152 ASN A CA 1
ATOM 1224 C C . ASN A 1 152 ? 15.133 1.372 -9.639 1.00 85.00 152 ASN A C 1
ATOM 1226 O O . ASN A 1 152 ? 14.672 1.467 -8.500 1.00 85.00 152 ASN A O 1
ATOM 1230 N N . VAL A 1 153 ? 14.769 0.440 -10.510 1.00 88.31 153 VAL A N 1
ATOM 1231 C CA . VAL A 1 153 ? 13.904 -0.688 -10.180 1.00 88.31 153 VAL A CA 1
ATOM 1232 C C . VAL A 1 153 ? 14.578 -1.955 -10.678 1.00 88.31 153 VAL A C 1
ATOM 1234 O O . VAL A 1 153 ? 14.968 -2.044 -11.841 1.00 88.31 153 VAL A O 1
ATOM 1237 N N . THR A 1 154 ? 14.741 -2.916 -9.775 1.00 87.88 154 THR A N 1
ATOM 1238 C CA . THR A 1 154 ? 15.353 -4.209 -10.081 1.00 87.88 154 THR A CA 1
ATOM 1239 C C . THR A 1 154 ? 14.271 -5.270 -10.070 1.00 87.88 154 THR A C 1
ATOM 1241 O O . THR A 1 154 ? 13.532 -5.393 -9.092 1.00 87.88 154 THR A O 1
ATOM 1244 N N . PHE A 1 155 ? 14.185 -6.031 -11.156 1.00 88.56 155 PHE A N 1
ATOM 1245 C CA . PHE A 1 155 ? 13.292 -7.173 -11.277 1.00 88.56 155 PHE A CA 1
ATOM 1246 C C . PHE A 1 155 ? 14.100 -8.466 -11.212 1.00 88.56 155 PHE A C 1
ATOM 1248 O O . PHE A 1 155 ? 15.213 -8.533 -11.730 1.00 88.56 155 PHE A O 1
ATOM 1255 N N . TYR A 1 156 ? 13.536 -9.475 -10.553 1.00 87.38 156 TYR A N 1
ATOM 1256 C CA . TYR A 1 156 ? 14.142 -10.798 -10.406 1.00 87.38 156 TYR A CA 1
ATOM 1257 C C . TYR A 1 156 ? 13.601 -11.764 -11.461 1.00 87.38 156 TYR A C 1
ATOM 1259 O O . TYR A 1 156 ? 12.607 -11.475 -12.123 1.00 87.38 156 TYR A O 1
ATOM 1267 N N . SER A 1 157 ? 14.225 -12.934 -11.579 1.00 86.31 157 SER A N 1
ATOM 1268 C CA . SER A 1 157 ? 13.976 -13.926 -12.635 1.00 86.31 157 SER A CA 1
ATOM 1269 C C . SER A 1 157 ? 12.540 -14.465 -12.737 1.00 86.31 157 SER A C 1
ATOM 1271 O O . SER A 1 157 ? 12.179 -15.030 -13.765 1.00 86.31 157 SER A O 1
ATOM 1273 N N . ASN A 1 158 ? 11.704 -14.310 -11.706 1.00 87.44 158 ASN A N 1
ATOM 1274 C CA . ASN A 1 158 ? 10.289 -14.705 -11.761 1.00 87.44 158 ASN A CA 1
ATOM 1275 C C . ASN A 1 158 ? 9.369 -13.601 -12.303 1.00 87.44 158 ASN A C 1
ATOM 1277 O O . ASN A 1 158 ? 8.172 -13.833 -12.478 1.00 87.44 158 ASN A O 1
ATOM 1281 N N . PHE A 1 159 ? 9.886 -12.395 -12.533 1.00 93.88 159 PHE A N 1
ATOM 1282 C CA . PHE A 1 159 ? 9.081 -11.250 -12.926 1.00 93.88 159 PHE A CA 1
ATOM 1283 C C . PHE A 1 159 ? 8.728 -11.302 -14.417 1.00 93.88 159 PHE A C 1
ATOM 1285 O O . PHE A 1 159 ? 9.614 -11.424 -15.262 1.00 93.88 159 PHE A O 1
ATOM 1292 N N . LYS A 1 160 ? 7.434 -11.180 -14.744 1.00 94.38 160 LYS A N 1
ATOM 1293 C CA . LYS A 1 160 ? 6.901 -11.476 -16.086 1.00 94.38 160 LYS A CA 1
ATOM 1294 C C . LYS A 1 160 ? 6.229 -10.298 -16.776 1.00 94.38 160 LYS A C 1
ATOM 1296 O O . LYS A 1 160 ? 6.350 -10.163 -17.991 1.00 94.38 160 LYS A O 1
ATOM 1301 N N . TYR A 1 161 ? 5.497 -9.457 -16.042 1.00 96.19 161 TYR A N 1
ATOM 1302 C CA . TYR A 1 161 ? 4.566 -8.512 -16.667 1.00 96.19 161 TYR A CA 1
ATOM 1303 C C . TYR A 1 161 ? 4.644 -7.100 -16.091 1.00 96.19 161 TYR A C 1
ATOM 1305 O O . TYR A 1 161 ? 4.412 -6.883 -14.900 1.00 96.19 161 TYR A O 1
ATOM 1313 N N . ILE A 1 162 ? 4.841 -6.121 -16.976 1.00 96.62 162 ILE A N 1
ATOM 1314 C CA . ILE A 1 162 ? 4.637 -4.693 -16.699 1.00 96.62 162 ILE A CA 1
ATOM 1315 C C . ILE A 1 162 ? 3.478 -4.219 -17.565 1.00 96.62 162 ILE A C 1
ATOM 1317 O O . ILE A 1 162 ? 3.563 -4.281 -18.788 1.00 96.62 162 ILE A O 1
ATOM 1321 N N . ALA A 1 163 ? 2.389 -3.759 -16.960 1.00 97.94 163 ALA A N 1
ATOM 1322 C CA . ALA A 1 163 ? 1.218 -3.306 -17.702 1.00 97.94 163 ALA A CA 1
ATOM 1323 C C . ALA A 1 163 ? 1.344 -1.856 -18.215 1.00 97.94 163 ALA A C 1
ATOM 1325 O O . ALA A 1 163 ? 2.359 -1.177 -18.040 1.00 97.94 163 ALA A O 1
ATOM 1326 N N . GLU A 1 164 ? 0.290 -1.390 -18.891 1.00 97.75 164 GLU A N 1
ATOM 1327 C CA . GLU A 1 164 ? 0.225 -0.062 -19.504 1.00 97.75 164 GLU A CA 1
ATOM 1328 C C . GLU A 1 164 ? 0.520 1.054 -18.493 1.00 97.75 164 GLU A C 1
ATOM 1330 O O . GLU A 1 164 ? -0.064 1.114 -17.409 1.00 97.75 164 GLU A O 1
ATOM 1335 N N . SER A 1 165 ? 1.424 1.961 -18.865 1.00 97.38 165 SER A N 1
ATOM 1336 C CA . SER A 1 165 ? 1.760 3.156 -18.083 1.00 97.38 165 SER A CA 1
ATOM 1337 C C . SER A 1 165 ? 2.220 2.895 -16.639 1.00 97.38 165 SER A C 1
ATOM 1339 O O . SER A 1 165 ? 2.193 3.813 -15.823 1.00 97.38 165 SER A O 1
ATOM 1341 N N . ALA A 1 166 ? 2.647 1.670 -16.301 1.00 97.44 166 ALA A N 1
ATOM 1342 C CA . ALA A 1 166 ? 3.003 1.265 -14.937 1.00 97.44 166 ALA A CA 1
ATOM 1343 C C . ALA A 1 166 ? 3.974 2.225 -14.228 1.00 97.44 166 ALA A C 1
ATOM 1345 O O . ALA A 1 166 ? 3.797 2.488 -13.045 1.00 97.44 166 ALA A O 1
ATOM 1346 N N . PHE A 1 167 ? 4.941 2.781 -14.955 1.00 96.69 167 PHE A N 1
ATOM 1347 C CA . PHE A 1 167 ? 5.944 3.744 -14.496 1.00 96.69 167 PHE A CA 1
ATOM 1348 C C . PHE A 1 167 ? 5.916 5.042 -15.328 1.00 96.69 167 PHE A C 1
ATOM 1350 O O . PHE A 1 167 ? 6.942 5.716 -15.466 1.00 96.69 167 PHE A O 1
ATOM 1357 N N . THR A 1 168 ? 4.768 5.408 -15.916 1.00 95.44 168 THR A N 1
ATOM 1358 C CA . THR A 1 168 ? 4.645 6.690 -16.634 1.00 95.44 168 THR A CA 1
ATOM 1359 C C . THR A 1 168 ? 4.926 7.855 -15.687 1.00 95.44 168 THR A C 1
ATOM 1361 O O . THR A 1 168 ? 4.536 7.820 -14.518 1.00 95.44 168 THR A O 1
ATOM 1364 N N . GLU A 1 169 ? 5.607 8.889 -16.182 1.00 94.31 169 GLU A N 1
ATOM 1365 C CA . GLU A 1 169 ? 6.004 10.057 -15.377 1.00 94.31 169 GLU A CA 1
ATOM 1366 C C . GLU A 1 169 ? 6.885 9.701 -14.154 1.00 94.31 169 GLU A C 1
ATOM 1368 O O . GLU A 1 169 ? 6.996 10.487 -13.213 1.00 94.31 169 GLU A O 1
ATOM 1373 N N . SER A 1 170 ? 7.533 8.529 -14.159 1.00 94.12 170 SER A N 1
ATOM 1374 C CA . SER A 1 170 ? 8.566 8.185 -13.177 1.00 94.12 170 SER A CA 1
ATOM 1375 C C . SER A 1 170 ? 9.940 8.744 -13.568 1.00 94.12 170 SER A C 1
ATOM 1377 O O . SER A 1 170 ? 10.112 9.371 -14.618 1.00 94.12 170 SER A O 1
ATOM 1379 N N . ASN A 1 171 ? 10.950 8.523 -12.723 1.00 93.44 171 ASN A N 1
ATOM 1380 C CA . ASN A 1 171 ? 12.344 8.849 -13.037 1.00 93.44 171 ASN A CA 1
ATOM 1381 C C . ASN A 1 171 ? 13.170 7.607 -13.389 1.00 93.44 171 ASN A C 1
ATOM 1383 O O . ASN A 1 171 ? 14.400 7.671 -13.315 1.00 93.44 171 ASN A O 1
ATOM 1387 N N . VAL A 1 172 ? 12.521 6.494 -13.751 1.00 90.81 172 VAL A N 1
ATOM 1388 C CA . VAL A 1 172 ? 13.219 5.252 -14.076 1.00 90.81 172 VAL A CA 1
ATOM 1389 C C . VAL A 1 172 ? 14.090 5.468 -15.310 1.00 90.81 172 VAL A C 1
ATOM 1391 O O . VAL A 1 172 ? 13.600 5.865 -16.366 1.00 90.81 172 VAL A O 1
ATOM 1394 N N . THR A 1 173 ? 15.394 5.239 -15.162 1.00 82.56 173 THR A N 1
ATOM 1395 C CA . THR A 1 173 ? 16.374 5.383 -16.254 1.00 82.56 173 THR A CA 1
ATOM 1396 C C . THR A 1 173 ? 17.095 4.088 -16.587 1.00 82.56 173 THR A C 1
ATOM 1398 O O . THR A 1 173 ? 17.573 3.960 -17.712 1.00 82.56 173 THR A O 1
ATOM 1401 N N . HIS A 1 174 ? 17.135 3.145 -15.644 1.00 77.44 174 HIS A N 1
ATOM 1402 C CA . HIS A 1 174 ? 17.801 1.855 -15.775 1.00 77.44 174 HIS A CA 1
ATOM 1403 C C . HIS A 1 174 ? 16.826 0.732 -15.444 1.00 77.44 174 HIS A C 1
ATOM 1405 O O . HIS A 1 174 ? 16.062 0.830 -14.480 1.00 77.44 174 HIS A O 1
ATOM 1411 N N . LEU A 1 175 ? 16.874 -0.326 -16.249 1.00 77.75 175 LEU A N 1
ATOM 1412 C CA . LEU A 1 175 ? 16.037 -1.509 -16.119 1.00 77.75 175 LEU A CA 1
ATOM 1413 C C . LEU A 1 175 ? 16.896 -2.755 -16.288 1.00 77.75 175 LEU A C 1
ATOM 1415 O O . LEU A 1 175 ? 17.645 -2.853 -17.255 1.00 77.75 175 LEU A O 1
ATOM 1419 N N . TYR A 1 176 ? 16.733 -3.707 -15.374 1.00 73.56 176 TYR A N 1
ATOM 1420 C CA . TYR A 1 176 ? 17.269 -5.055 -15.516 1.00 73.56 176 TYR A CA 1
ATOM 1421 C C . TYR A 1 176 ? 16.115 -6.012 -15.800 1.00 73.56 176 TYR A C 1
ATOM 1423 O O . TYR A 1 176 ? 15.208 -6.139 -14.975 1.00 73.56 176 TYR A O 1
ATOM 1431 N N . LEU A 1 177 ? 16.105 -6.614 -16.990 1.00 73.19 177 LEU A N 1
ATOM 1432 C CA . LEU A 1 177 ? 14.974 -7.383 -17.514 1.00 73.19 177 LEU A CA 1
ATOM 1433 C C . LEU A 1 177 ? 15.470 -8.692 -18.134 1.00 73.19 177 LEU A C 1
ATOM 1435 O O . LEU A 1 177 ? 15.641 -8.778 -19.345 1.00 73.19 177 LEU A O 1
ATOM 1439 N N . GLU A 1 178 ? 15.699 -9.713 -17.312 1.00 74.50 178 GLU A N 1
ATOM 1440 C CA . GLU A 1 178 ? 16.119 -11.029 -17.820 1.00 74.50 178 GLU A CA 1
ATOM 1441 C C . GLU A 1 178 ? 14.948 -11.927 -18.233 1.00 74.50 178 GLU A C 1
ATOM 1443 O O . GLU A 1 178 ? 15.068 -12.702 -19.177 1.00 74.50 178 GLU A O 1
ATOM 1448 N N . SER A 1 179 ? 13.814 -11.830 -17.536 1.00 80.06 179 SER A N 1
ATOM 1449 C CA . SER A 1 179 ? 12.714 -12.805 -17.611 1.00 80.06 179 SER A CA 1
ATOM 1450 C C . SER A 1 179 ? 11.375 -12.222 -18.069 1.00 80.06 179 SER A C 1
ATOM 1452 O O . SER A 1 179 ? 10.342 -12.881 -17.950 1.00 80.06 179 SER A O 1
ATOM 1454 N N . ILE A 1 180 ? 11.356 -10.971 -18.537 1.00 88.94 180 ILE A N 1
ATOM 1455 C CA . ILE A 1 180 ? 10.102 -10.269 -18.813 1.00 88.94 180 ILE A CA 1
ATOM 1456 C C . ILE A 1 180 ? 9.403 -10.839 -20.055 1.00 88.94 180 ILE A C 1
ATOM 1458 O O . ILE A 1 180 ? 9.989 -10.934 -21.130 1.00 88.94 180 ILE A O 1
ATOM 1462 N N . GLU A 1 181 ? 8.125 -11.183 -19.921 1.00 93.19 181 GLU A N 1
ATOM 1463 C CA . GLU A 1 181 ? 7.309 -11.714 -21.017 1.00 93.19 181 GLU A CA 1
ATOM 1464 C C . GLU A 1 181 ? 6.581 -10.597 -21.779 1.00 93.19 181 GLU A C 1
ATOM 1466 O O . GLU A 1 181 ? 6.399 -10.686 -22.992 1.00 93.19 181 GLU A O 1
ATOM 1471 N N . SER A 1 182 ? 6.149 -9.529 -21.095 1.00 94.38 182 SER A N 1
ATOM 1472 C CA . SER A 1 182 ? 5.470 -8.402 -21.748 1.00 94.38 182 SER A CA 1
ATOM 1473 C C . SER A 1 182 ? 5.655 -7.071 -21.020 1.00 94.38 182 SER A C 1
ATOM 1475 O O . SER A 1 182 ? 5.541 -6.977 -19.794 1.00 94.38 182 SER A O 1
ATOM 1477 N N . ILE A 1 183 ? 5.838 -6.018 -21.823 1.00 94.19 183 ILE A N 1
ATOM 1478 C CA . ILE A 1 183 ? 5.865 -4.612 -21.411 1.00 94.19 183 ILE A CA 1
ATOM 1479 C C . ILE A 1 183 ? 4.724 -3.877 -22.119 1.00 94.19 183 ILE A C 1
ATOM 1481 O O . ILE A 1 183 ? 4.660 -3.823 -23.346 1.00 94.19 183 ILE A O 1
ATOM 1485 N N . GLY A 1 184 ? 3.813 -3.309 -21.336 1.00 95.62 184 GLY A N 1
ATOM 1486 C CA . GLY A 1 184 ? 2.650 -2.585 -21.821 1.00 95.62 184 GLY A CA 1
ATOM 1487 C C . GLY A 1 184 ? 2.998 -1.244 -22.464 1.00 95.62 184 GLY A C 1
ATOM 1488 O O . GLY A 1 184 ? 4.067 -0.662 -22.256 1.00 95.62 184 GLY A O 1
ATOM 1489 N N . ARG A 1 185 ? 2.041 -0.710 -23.229 1.00 95.31 185 ARG A N 1
ATOM 1490 C CA . ARG A 1 185 ? 2.159 0.614 -23.856 1.00 95.31 185 ARG A CA 1
ATOM 1491 C C . ARG A 1 185 ? 2.483 1.673 -22.807 1.00 95.31 185 ARG A C 1
ATOM 1493 O O . ARG A 1 185 ? 1.948 1.639 -21.703 1.00 95.31 185 ARG A O 1
ATOM 1500 N N . TYR A 1 186 ? 3.362 2.607 -23.153 1.00 94.56 186 TYR A N 1
ATOM 1501 C CA . TYR A 1 186 ? 3.729 3.735 -22.292 1.00 94.56 186 TYR A CA 1
ATOM 1502 C C . TYR A 1 186 ? 4.255 3.358 -20.896 1.00 94.56 186 TYR A C 1
ATOM 1504 O O . TYR A 1 186 ? 4.347 4.237 -20.043 1.00 94.56 186 TYR A O 1
ATOM 1512 N N . ALA A 1 187 ? 4.644 2.095 -20.656 1.00 93.88 187 ALA A N 1
ATOM 1513 C CA . ALA A 1 187 ? 5.062 1.611 -19.338 1.00 93.88 187 ALA A CA 1
ATOM 1514 C C . ALA A 1 187 ? 6.122 2.502 -18.676 1.00 93.88 187 ALA A C 1
ATOM 1516 O O . ALA A 1 187 ? 6.062 2.685 -17.472 1.00 93.88 187 ALA A O 1
ATOM 1517 N N . PHE A 1 188 ? 7.014 3.114 -19.458 1.00 92.38 188 PHE A N 1
ATOM 1518 C CA . PHE A 1 188 ? 8.056 4.041 -18.998 1.00 92.38 188 PHE A CA 1
ATOM 1519 C C . PHE A 1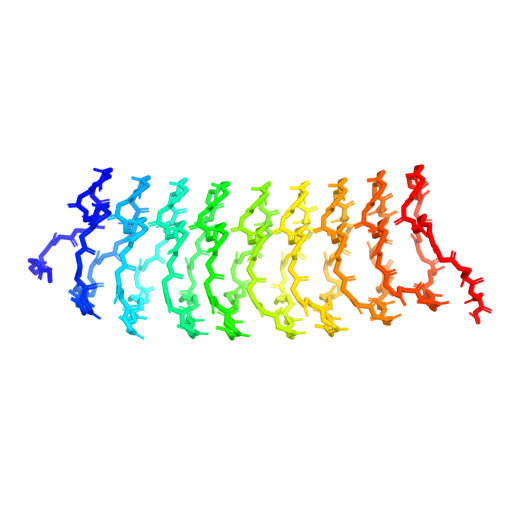 188 ? 8.023 5.386 -19.748 1.00 92.38 188 PHE A C 1
ATOM 1521 O O . PHE A 1 188 ? 9.057 6.002 -20.006 1.00 92.38 188 PHE A O 1
ATOM 1528 N N . TYR A 1 189 ? 6.840 5.824 -20.187 1.00 85.62 189 TYR A N 1
ATOM 1529 C CA . TYR A 1 189 ? 6.690 7.057 -20.962 1.00 85.62 189 TYR A CA 1
ATOM 1530 C C . TYR A 1 189 ? 7.154 8.296 -20.175 1.00 85.62 189 TYR A C 1
ATOM 1532 O O . TYR A 1 189 ? 7.069 8.339 -18.946 1.00 85.62 189 TYR A O 1
ATOM 1540 N N . TRP A 1 190 ? 7.617 9.314 -20.915 1.00 75.56 190 TRP A N 1
ATOM 1541 C CA . TRP A 1 190 ? 8.168 10.599 -20.444 1.00 75.56 190 TRP A CA 1
ATOM 1542 C C . TRP A 1 190 ? 9.663 10.637 -20.060 1.00 75.56 190 TRP A C 1
ATOM 1544 O O . TRP A 1 190 ? 10.184 11.721 -19.783 1.00 75.56 190 TRP A O 1
ATOM 1554 N N . ARG A 1 191 ? 10.401 9.516 -20.106 1.00 70.12 191 ARG A N 1
ATOM 1555 C CA . ARG A 1 191 ? 11.862 9.487 -19.871 1.00 70.12 191 ARG A CA 1
ATOM 1556 C C . ARG A 1 191 ? 12.628 8.710 -20.946 1.00 70.12 191 ARG A C 1
ATOM 1558 O O . ARG A 1 191 ? 12.094 7.812 -21.587 1.00 70.12 191 ARG A O 1
ATOM 1565 N N . LYS A 1 192 ? 13.903 9.072 -21.140 1.00 66.94 192 LYS A N 1
ATOM 1566 C CA . LYS A 1 192 ? 14.846 8.323 -21.982 1.00 66.94 192 LYS A CA 1
ATOM 1567 C C . LYS A 1 192 ? 15.429 7.182 -21.146 1.00 66.94 192 LYS A C 1
ATOM 1569 O O . LYS A 1 192 ? 16.128 7.450 -20.171 1.00 66.94 192 LYS A O 1
ATOM 1574 N N . LEU A 1 193 ? 15.110 5.946 -21.516 1.00 68.75 193 LEU A N 1
ATOM 1575 C CA . LEU A 1 193 ? 15.682 4.747 -20.907 1.00 68.75 193 LEU A CA 1
ATOM 1576 C C . LEU A 1 193 ? 17.069 4.465 -21.492 1.00 68.75 193 LEU A C 1
ATOM 1578 O O . LEU A 1 193 ? 17.282 4.639 -22.695 1.00 68.75 193 LEU A O 1
ATOM 1582 N N . TYR A 1 194 ? 17.988 4.009 -20.645 1.00 62.56 194 TYR A N 1
ATOM 1583 C CA . TYR A 1 194 ? 19.274 3.455 -21.049 1.00 62.56 194 TYR A CA 1
ATOM 1584 C C . TYR A 1 194 ? 19.315 1.991 -20.597 1.00 62.56 194 TYR A C 1
ATOM 1586 O O . TYR A 1 194 ? 19.167 1.709 -19.408 1.00 62.56 194 TYR A O 1
ATOM 1594 N N . ASN A 1 195 ? 19.487 1.061 -21.538 1.00 55.62 195 ASN A N 1
ATOM 1595 C CA . ASN A 1 195 ? 19.730 -0.342 -21.199 1.00 55.62 195 ASN A CA 1
ATOM 1596 C C . ASN A 1 195 ? 21.199 -0.493 -20.773 1.00 55.62 195 ASN A C 1
ATOM 1598 O O . ASN A 1 195 ? 22.074 0.087 -21.424 1.00 55.62 195 ASN A O 1
ATOM 1602 N N . GLN A 1 196 ? 21.453 -1.252 -19.707 1.00 52.44 196 GLN A N 1
ATOM 1603 C CA . GLN A 1 196 ? 22.777 -1.782 -19.365 1.00 52.44 196 GLN A CA 1
ATOM 1604 C C . GLN A 1 196 ? 22.738 -3.299 -19.480 1.00 52.44 196 GLN A C 1
ATOM 1606 O O . GLN A 1 196 ? 21.700 -3.870 -19.076 1.00 52.44 196 GLN A O 1
#